Protein 1FDR (pdb70)

InterPro domains:
  IPR001433 Oxidoreductase FAD/NAD(P)-binding [PF00175] (111-222)
  IPR008333 Flavoprotein pyridine nucleotide cytochrome reductase-like, FAD-binding domain [PF00970] (18-90)
  IPR017927 FAD-binding domain, ferredoxin reductase-type [PS51384] (2-101)
  IPR017938 Riboflavin synthase-like beta-barrel [SSF63380] (3-100)
  IPR033892 Ferredoxin--NADP reductase, bacteria [cd06195] (8-247)
  IPR039261 Ferredoxin-NADP reductase (FNR), nucleotide-binding domain [G3DSA:3.40.50.80] (97-248)
  IPR039261 Ferredoxin-NADP reductase (FNR), nucleotide-binding domain [SSF52343] (102-248)
  IPR051930 Flavodoxin/Ferredoxin--NADP Reductase [PTHR47878] (1-248)

Radius of gyration: 17.62 Å; Cα contacts (8 Å, |Δi|>4): 542; chains: 1; bounding box: 50×34×40 Å

Nearest PDB structures (foldseek):
  1fdr-assembly1_A  TM=1.004E+00  e=1.353E-55  Escherichia coli
  2xnj-assembly1_A  TM=9.912E-01  e=5.251E-50  Escherichia coli
  2xnj-assembly2_B  TM=9.733E-01  e=6.848E-48  Escherichia coli
  3fpk-assembly1_B  TM=9.985E-01  e=8.060E-47  Salmonella enterica subsp. enterica serovar Typhimurium str. LT2
  8dos-assembly1_B  TM=9.990E-01  e=9.090E-47  Klebsiella pneumoniae

Structure (mmCIF, N/CA/C/O backbone):
data_1FDR
#
_entry.id   1FDR
#
_cell.length_a   124.130
_cell.length_b   51.100
_cell.length_c   40.670
_cell.angle_alpha   90.00
_cell.angle_beta   93.10
_cell.angle_gamma   90.00
#
_symmetry.space_group_name_H-M   'C 1 2 1'
#
loop_
_entity.id
_entity.type
_entity.pdbx_description
1 polymer 'FLAVODOXIN REDUCTASE'
2 non-polymer 'FLAVIN-ADENINE DINUCLEOTIDE'
3 water water
#
loop_
_atom_site.group_PDB
_atom_site.id
_atom_site.type_symbol
_atom_site.label_atom_id
_atom_site.label_alt_id
_atom_site.label_comp_id
_atom_site.label_asym_id
_atom_site.label_entity_id
_atom_site.label_seq_id
_atom_site.pdbx_PDB_ins_code
_atom_site.Cartn_x
_atom_site.Cartn_y
_atom_site.Cartn_z
_atom_site.occupancy
_atom_site.B_iso_or_equiv
_atom_site.auth_seq_id
_atom_site.auth_comp_id
_atom_site.auth_asym_id
_atom_site.auth_atom_id
_atom_site.pdbx_PDB_model_num
ATOM 1 N N . ALA A 1 2 ? 23.346 23.421 47.646 1.00 47.17 2 ALA A N 1
ATOM 2 C CA . ALA A 1 2 ? 23.658 24.744 47.026 1.00 44.75 2 ALA A CA 1
ATOM 3 C C . ALA A 1 2 ? 22.493 25.662 47.274 1.00 42.38 2 ALA A C 1
ATOM 4 O O . ALA A 1 2 ? 21.344 25.260 47.120 1.00 43.43 2 ALA A O 1
ATOM 6 N N . ASP A 1 3 ? 22.772 26.865 47.733 1.00 39.31 3 ASP A N 1
ATOM 7 C CA . ASP A 1 3 ? 21.697 27.775 47.978 1.00 35.21 3 ASP A CA 1
ATOM 8 C C . ASP A 1 3 ? 21.793 28.794 46.871 1.00 32.18 3 ASP A C 1
ATOM 9 O O . ASP A 1 3 ? 22.890 29.228 46.495 1.00 28.76 3 ASP A O 1
ATOM 14 N N . TRP A 1 4 ? 20.644 29.016 46.249 1.00 25.47 4 TRP A N 1
ATOM 15 C CA . TRP A 1 4 ? 20.486 29.922 45.140 1.00 22.14 4 TRP A CA 1
ATOM 16 C C . TRP A 1 4 ? 20.079 31.281 45.625 1.00 21.52 4 TRP A C 1
ATOM 17 O O . TRP A 1 4 ? 19.359 31.407 46.621 1.00 23.67 4 TRP A O 1
ATOM 28 N N . VAL A 1 5 ? 20.616 32.297 44.977 1.00 18.38 5 VAL A N 1
ATOM 29 C CA . VAL A 1 5 ? 20.297 33.664 45.284 1.00 18.91 5 VAL A CA 1
ATOM 30 C C . VAL A 1 5 ? 19.827 34.318 43.994 1.00 18.54 5 VAL A C 1
ATOM 31 O O . VAL A 1 5 ? 20.086 33.824 42.891 1.00 19.82 5 VAL A O 1
ATOM 35 N N . THR A 1 6 ? 19.105 35.417 44.136 1.00 17.87 6 THR A N 1
ATOM 36 C CA . THR A 1 6 ? 18.567 36.102 42.995 1.00 18.16 6 THR A CA 1
ATOM 37 C C . THR A 1 6 ? 19.517 37.189 42.599 1.00 17.54 6 THR A C 1
ATOM 38 O O . THR A 1 6 ? 19.982 37.970 43.456 1.00 19.62 6 THR A O 1
ATOM 42 N N . GLY A 1 7 ? 19.879 37.164 41.317 1.00 17.05 7 GLY A N 1
ATOM 43 C CA . GLY A 1 7 ? 20.767 38.170 40.787 1.00 16.40 7 GLY A CA 1
ATOM 44 C C . GLY A 1 7 ? 20.061 39.001 39.759 1.00 14.10 7 GLY A C 1
ATOM 45 O O . GLY A 1 7 ? 19.009 38.596 39.240 1.00 16.37 7 GLY A O 1
ATOM 46 N N . LYS A 1 8 ? 20.595 40.189 39.519 1.00 12.98 8 LYS A N 1
ATOM 47 C CA . LYS A 1 8 ? 20.077 41.115 38.511 1.00 15.66 8 LYS A CA 1
ATOM 48 C C . LYS A 1 8 ? 21.179 41.335 37.484 1.00 16.39 8 LYS A C 1
ATOM 49 O O . LYS A 1 8 ? 22.315 41.682 37.850 1.00 15.95 8 LYS A O 1
ATOM 55 N N . VAL A 1 9 ? 20.846 41.178 36.214 1.00 13.77 9 VAL A N 1
ATOM 56 C CA . VAL A 1 9 ? 21.799 41.438 35.143 1.00 14.49 9 VAL A CA 1
ATOM 57 C C . VAL A 1 9 ? 21.930 42.967 35.041 1.00 15.83 9 VAL A C 1
ATOM 58 O O . VAL A 1 9 ? 20.948 43.691 34.846 1.00 15.31 9 VAL A O 1
ATOM 62 N N . THR A 1 10 ? 23.135 43.472 35.260 1.00 15.51 10 THR A N 1
ATOM 63 C CA . THR A 1 10 ? 23.356 44.891 35.205 1.00 14.92 10 THR A CA 1
ATOM 64 C C . THR A 1 10 ? 23.840 45.264 33.838 1.00 14.27 10 THR A C 1
ATOM 65 O O . THR A 1 10 ? 23.699 46.417 33.462 1.00 17.17 10 THR A O 1
ATOM 69 N N . LYS A 1 11 ? 24.465 44.339 33.110 1.00 13.63 11 LYS A N 1
ATOM 70 C CA . LYS A 1 11 ? 24.982 44.694 31.786 1.00 15.10 11 LYS A CA 1
ATOM 71 C C . LYS A 1 11 ? 25.103 43.513 30.889 1.00 13.36 11 LYS A C 1
ATOM 72 O O . LYS A 1 11 ? 25.346 42.397 31.334 1.00 13.25 11 LYS A O 1
ATOM 78 N N . VAL A 1 12 ? 24.827 43.747 29.618 1.00 13.64 12 VAL A N 1
ATOM 79 C CA . VAL A 1 12 ? 24.967 42.704 28.600 1.00 16.54 12 VAL A CA 1
ATOM 80 C C . VAL A 1 12 ? 25.915 43.231 27.501 1.00 17.72 12 VAL A C 1
ATOM 81 O O . VAL A 1 12 ? 25.745 44.338 26.960 1.00 17.80 12 VAL A O 1
ATOM 85 N N . GLN A 1 13 ? 26.969 42.463 27.273 1.00 16.54 13 GLN A N 1
ATOM 86 C CA . GLN A 1 13 ? 27.979 42.781 26.279 1.00 17.74 13 GLN A CA 1
ATOM 87 C C . GLN A 1 13 ? 27.821 41.764 25.180 1.00 15.00 13 GLN A C 1
ATOM 88 O O . GLN A 1 13 ? 28.054 40.596 25.396 1.00 15.03 13 GLN A O 1
ATOM 94 N N . ASN A 1 14 ? 27.285 42.186 24.043 1.00 14.46 14 ASN A N 1
ATOM 95 C CA . ASN A 1 14 ? 27.118 41.270 22.919 1.00 15.72 14 ASN A CA 1
ATOM 96 C C . ASN A 1 14 ? 28.337 41.471 22.029 1.00 16.32 14 ASN A C 1
ATOM 97 O O . ASN A 1 14 ? 28.410 42.442 21.276 1.00 18.78 14 ASN A O 1
ATOM 102 N N . TRP A 1 15 ? 29.309 40.577 22.139 1.00 16.67 15 TRP A N 1
ATOM 103 C CA . TRP A 1 15 ? 30.561 40.685 21.368 1.00 14.24 15 TRP A CA 1
ATOM 104 C C . TRP A 1 15 ? 30.355 40.379 19.895 1.00 15.35 15 TRP A C 1
ATOM 105 O O . TRP A 1 15 ? 30.907 41.044 19.029 1.00 16.52 15 TRP A O 1
ATOM 116 N N . THR A 1 16 ? 29.607 39.319 19.643 1.00 13.81 16 THR A N 1
ATOM 117 C CA . THR A 1 16 ? 29.242 38.881 18.308 1.00 16.47 16 THR A CA 1
ATOM 118 C C . THR A 1 16 ? 27.763 38.417 18.425 1.00 17.32 16 THR A C 1
ATOM 119 O O . THR A 1 16 ? 27.134 38.508 19.488 1.00 16.74 16 THR A O 1
ATOM 123 N N . ASP A 1 17 ? 27.239 37.853 17.358 1.00 19.23 17 ASP A N 1
ATOM 124 C CA . ASP A 1 17 ? 25.888 37.348 17.406 1.00 22.02 17 ASP A CA 1
ATOM 125 C C . ASP A 1 17 ? 25.819 36.191 18.384 1.00 22.38 17 ASP A C 1
ATOM 126 O O . ASP A 1 17 ? 24.748 35.893 18.911 1.00 24.84 17 ASP A O 1
ATOM 131 N N . ALA A 1 18 ? 26.931 35.500 18.609 1.00 17.85 18 ALA A N 1
ATOM 132 C CA . ALA A 1 18 ? 26.870 34.356 19.501 1.00 15.96 18 ALA A CA 1
ATOM 133 C C . ALA A 1 18 ? 27.576 34.517 20.846 1.00 14.69 18 ALA A C 1
ATOM 134 O O . ALA A 1 18 ? 27.308 33.763 21.779 1.00 14.89 18 ALA A O 1
ATOM 136 N N . LEU A 1 19 ? 28.481 35.476 20.940 1.00 12.69 19 LEU A N 1
ATOM 137 C CA . LEU A 1 19 ? 29.250 35.627 22.158 1.00 12.34 19 LEU A CA 1
ATOM 138 C C . LEU A 1 19 ? 28.743 36.817 22.880 1.00 9.84 19 LEU A C 1
ATOM 139 O O . LEU A 1 19 ? 28.522 37.862 22.285 1.00 11.34 19 LEU A O 1
ATOM 144 N N . PHE A 1 20 ? 28.599 36.671 24.190 1.00 9.61 20 PHE A N 1
ATOM 145 C CA . PHE A 1 20 ? 28.128 37.774 25.004 1.00 9.20 20 PHE A CA 1
ATOM 146 C C . PHE A 1 20 ? 28.641 37.586 26.408 1.00 7.72 20 PHE A C 1
ATOM 147 O O . PHE A 1 20 ? 28.953 36.477 26.819 1.00 9.28 20 PHE A O 1
ATOM 155 N N . SER A 1 21 ? 28.798 38.685 27.113 1.00 9.00 21 SER A N 1
ATOM 156 C CA . SER A 1 21 ? 29.182 38.620 28.509 1.00 10.91 21 SER A CA 1
ATOM 157 C C . SER A 1 21 ? 28.071 39.263 29.346 1.00 11.55 21 SER A C 1
ATOM 158 O O . SER A 1 21 ? 27.519 40.286 28.970 1.00 11.98 21 SER A O 1
ATOM 161 N N . LEU A 1 22 ? 27.760 38.664 30.483 1.00 12.01 22 LEU A N 1
ATOM 162 C CA . LEU A 1 22 ? 26.786 39.246 31.413 1.00 13.18 22 LEU A CA 1
ATOM 163 C C . LEU A 1 22 ? 27.542 39.739 32.667 1.00 13.72 22 LEU A C 1
ATOM 164 O O . LEU A 1 22 ? 28.502 39.095 33.131 1.00 13.82 22 LEU A O 1
ATOM 169 N N . THR A 1 23 ? 27.131 40.896 33.173 1.00 13.00 23 THR A N 1
ATOM 170 C CA . THR A 1 23 ? 27.635 41.439 34.431 1.00 13.72 23 THR A CA 1
ATOM 171 C C . THR A 1 23 ? 26.380 41.379 35.296 1.00 13.17 23 THR A C 1
ATOM 172 O O . THR A 1 23 ? 25.333 41.895 34.897 1.00 14.58 23 THR A O 1
ATOM 176 N N . VAL A 1 24 ? 26.507 40.729 36.446 1.00 13.11 24 VAL A N 1
ATOM 177 C CA . VAL A 1 24 ? 25.423 40.459 37.406 1.00 12.26 24 VAL A CA 1
ATOM 178 C C . VAL A 1 24 ? 25.723 40.930 38.846 1.00 14.68 24 VAL A C 1
ATOM 179 O O . VAL A 1 24 ? 26.884 40.887 39.312 1.00 13.15 24 VAL A O 1
ATOM 183 N N . HIS A 1 25 ? 24.708 41.473 39.518 1.00 12.50 25 HIS A N 1
ATOM 184 C CA . HIS A 1 25 ? 24.866 41.801 40.933 1.00 13.07 25 HIS A CA 1
ATOM 185 C C . HIS A 1 25 ? 24.034 40.774 41.639 1.00 12.67 25 HIS A C 1
ATOM 186 O O . HIS A 1 25 ? 22.889 40.612 41.318 1.00 13.43 25 HIS A O 1
ATOM 193 N N . ALA A 1 26 ? 24.656 39.924 42.428 1.00 12.87 26 ALA A N 1
ATOM 194 C CA . ALA A 1 26 ? 23.938 38.906 43.160 1.00 12.80 26 ALA A CA 1
ATOM 195 C C . ALA A 1 26 ? 24.676 38.810 44.508 1.00 16.66 26 ALA A C 1
ATOM 196 O O . ALA A 1 26 ? 25.902 39.030 44.577 1.00 18.59 26 ALA A O 1
ATOM 198 N N . PRO A 1 27 ? 23.948 38.495 45.595 1.00 15.62 27 PRO A N 1
ATOM 199 C CA . PRO A 1 27 ? 24.592 38.399 46.909 1.00 17.12 27 PRO A CA 1
ATOM 200 C C . PRO A 1 27 ? 25.387 37.109 47.059 1.00 16.75 27 PRO A C 1
ATOM 201 O O . PRO A 1 27 ? 25.060 36.272 47.909 1.00 17.43 27 PRO A O 1
ATOM 205 N N . VAL A 1 28 ? 26.395 36.900 46.208 1.00 15.61 28 VAL A N 1
ATOM 206 C CA . VAL A 1 28 ? 27.157 35.656 46.325 1.00 13.73 28 VAL A CA 1
ATOM 207 C C . VAL A 1 28 ? 28.309 35.800 47.311 1.00 13.95 28 VAL A C 1
ATOM 208 O O . VAL A 1 28 ? 28.694 36.904 47.694 1.00 13.60 28 VAL A O 1
ATOM 212 N N . LEU A 1 29 ? 28.848 34.651 47.679 1.00 13.94 29 LEU A N 1
ATOM 213 C CA . LEU A 1 29 ? 29.971 34.566 48.584 1.00 16.12 29 LEU A CA 1
ATOM 214 C C . LEU A 1 29 ? 31.280 34.792 47.807 1.00 17.71 29 LEU A C 1
ATOM 215 O O . LEU A 1 29 ? 31.313 34.831 46.559 1.00 15.69 29 LEU A O 1
ATOM 220 N N . PRO A 1 30 ? 32.353 35.063 48.554 1.00 18.00 30 PRO A N 1
ATOM 221 C CA . PRO A 1 30 ? 33.645 35.279 47.926 1.00 16.28 30 PRO A CA 1
ATOM 222 C C . PRO A 1 30 ? 34.122 33.973 47.283 1.00 13.17 30 PRO A C 1
ATOM 223 O O . PRO A 1 30 ? 33.677 32.870 47.646 1.00 11.91 30 PRO A O 1
ATOM 227 N N . PHE A 1 31 ? 34.993 34.081 46.281 1.00 11.96 31 PHE A N 1
ATOM 228 C CA . PHE A 1 31 ? 35.503 32.847 45.649 1.00 10.60 31 PHE A CA 1
ATOM 229 C C . PHE A 1 31 ? 37.018 32.948 45.412 1.00 8.15 31 PHE A C 1
ATOM 230 O O . PHE A 1 31 ? 37.618 33.992 45.641 1.00 9.55 31 PHE A O 1
ATOM 238 N N . THR A 1 32 ? 37.615 31.845 45.015 1.00 9.81 32 THR A N 1
ATOM 239 C CA . THR A 1 32 ? 39.040 31.842 44.671 1.00 12.17 32 THR A CA 1
ATOM 240 C C . THR A 1 32 ? 39.102 31.985 43.139 1.00 9.71 32 THR A C 1
ATOM 241 O O . THR A 1 32 ? 38.383 31.283 42.450 1.00 10.07 32 THR A O 1
ATOM 245 N N . ALA A 1 33 ? 39.911 32.914 42.625 1.00 9.92 33 ALA A N 1
ATOM 246 C CA . ALA A 1 33 ? 40.072 33.108 41.169 1.00 9.73 33 ALA A CA 1
ATOM 247 C C . ALA A 1 33 ? 40.299 31.789 40.435 1.00 9.56 33 ALA A C 1
ATOM 248 O O . ALA A 1 33 ? 41.096 30.940 40.862 1.00 8.10 33 ALA A O 1
ATOM 250 N N . GLY A 1 34 ? 39.509 31.572 39.380 1.00 8.24 34 GLY A N 1
ATOM 251 C CA . GLY A 1 34 ? 39.596 30.336 38.633 1.00 9.57 34 GLY A CA 1
ATOM 252 C C . GLY A 1 34 ? 38.363 29.480 38.899 1.00 9.07 34 GLY A C 1
ATOM 253 O O . GLY A 1 34 ? 38.084 28.521 38.159 1.00 9.59 34 GLY A O 1
ATOM 254 N N . GLN A 1 35 ? 37.634 29.806 39.975 1.00 9.28 35 GLN A N 1
ATOM 255 C CA . GLN A 1 35 ? 36.448 29.024 40.340 1.00 7.78 35 GLN A CA 1
ATOM 256 C C . GLN A 1 35 ? 35.198 29.337 39.495 1.00 8.81 35 GLN A C 1
ATOM 257 O O . GLN A 1 35 ? 35.169 30.307 38.709 1.00 6.73 35 GLN A O 1
ATOM 263 N N . PHE A 1 36 ? 34.162 28.519 39.683 1.00 10.56 36 PHE A N 1
ATOM 264 C CA . PHE A 1 36 ? 32.926 28.747 38.947 1.00 12.36 36 PHE A CA 1
ATOM 265 C C . PHE A 1 36 ? 31.673 28.673 39.848 1.00 13.35 36 PHE A C 1
ATOM 266 O O . PHE A 1 36 ? 31.739 28.269 41.016 1.00 13.90 36 PHE A O 1
ATOM 274 N N . THR A 1 37 ? 30.563 29.191 39.332 1.00 13.44 37 THR A N 1
ATOM 275 C CA . THR A 1 37 ? 29.317 29.081 40.044 1.00 12.62 37 THR A CA 1
ATOM 276 C C . THR A 1 37 ? 28.318 28.538 39.006 1.00 14.23 37 THR A C 1
ATOM 277 O O . THR A 1 37 ? 28.730 28.085 37.928 1.00 12.36 37 THR A O 1
ATOM 281 N N . LYS A 1 38 ? 27.041 28.455 39.373 1.00 13.41 38 LYS A N 1
ATOM 282 C CA . LYS A 1 38 ? 26.019 27.981 38.443 1.00 13.24 38 LYS A CA 1
ATOM 283 C C . LYS A 1 38 ? 25.019 29.083 38.252 1.00 12.82 38 LYS A C 1
ATOM 284 O O . LYS A 1 38 ? 24.762 29.876 39.153 1.00 13.40 38 LYS A O 1
ATOM 290 N N . LEU A 1 39 ? 24.525 29.197 37.035 1.00 13.66 39 LEU A N 1
ATOM 291 C CA . LEU A 1 39 ? 23.520 30.200 36.733 1.00 13.66 39 LEU A CA 1
ATOM 292 C C . LEU A 1 39 ? 22.300 29.354 36.364 1.00 14.77 39 LEU A C 1
ATOM 293 O O . LEU A 1 39 ? 22.432 28.205 35.903 1.00 12.37 39 LEU A O 1
ATOM 298 N N . GLY A 1 40 ? 21.113 29.897 36.615 1.00 15.67 40 GLY A N 1
ATOM 299 C CA . GLY A 1 40 ? 19.924 29.128 36.315 1.00 17.72 40 GLY A CA 1
ATOM 300 C C . GLY A 1 40 ? 18.728 30.012 36.067 1.00 17.86 40 GLY A C 1
ATOM 301 O O . GLY A 1 40 ? 18.695 31.194 36.469 1.00 16.28 40 GLY A O 1
ATOM 302 N N . LEU A 1 41 ? 17.793 29.456 35.304 1.00 19.52 41 LEU A N 1
ATOM 303 C CA . LEU A 1 41 ? 16.546 30.127 34.973 1.00 19.58 41 LEU A CA 1
ATOM 304 C C . LEU A 1 41 ? 15.479 29.036 35.009 1.00 22.84 41 LEU A C 1
ATOM 305 O O . LEU A 1 41 ? 15.750 27.862 34.715 1.00 20.40 41 LEU A O 1
ATOM 310 N N . GLU A 1 42 ? 14.288 29.434 35.448 1.00 28.34 42 GLU A N 1
ATOM 311 C CA . GLU A 1 42 ? 13.126 28.566 35.526 1.00 32.81 42 GLU A CA 1
ATOM 312 C C . GLU A 1 42 ? 12.591 28.472 34.095 1.00 35.13 42 GLU A C 1
ATOM 313 O O . GLU A 1 42 ? 12.268 29.480 33.474 1.00 35.53 42 GLU A O 1
ATOM 319 N N . ILE A 1 43 ? 12.605 27.268 33.546 1.00 37.00 43 ILE A N 1
ATOM 320 C CA . ILE A 1 43 ? 12.159 27.037 32.180 1.00 39.39 43 ILE A CA 1
ATOM 321 C C . ILE A 1 43 ? 11.264 25.798 32.135 1.00 40.59 43 ILE A C 1
ATOM 322 O O . ILE A 1 43 ? 10.059 25.894 31.861 1.00 44.25 43 ILE A O 1
ATOM 327 N N . ARG A 1 47 ? 13.646 24.949 36.843 1.00 27.40 47 ARG A N 1
ATOM 328 C CA . ARG A 1 47 ? 14.992 25.527 36.977 1.00 28.19 47 ARG A CA 1
ATOM 329 C C . ARG A 1 47 ? 16.067 24.718 36.272 1.00 24.35 47 ARG A C 1
ATOM 330 O O . ARG A 1 47 ? 16.309 23.557 36.606 1.00 24.37 47 ARG A O 1
ATOM 338 N N . VAL A 1 48 ? 16.651 25.329 35.248 1.00 23.12 48 VAL A N 1
ATOM 339 C CA . VAL A 1 48 ? 17.706 24.708 34.466 1.00 20.27 48 VAL A CA 1
ATOM 340 C C . VAL A 1 48 ? 18.955 25.445 34.910 1.00 19.11 48 VAL A C 1
ATOM 341 O O . VAL A 1 48 ? 18.969 26.678 34.961 1.00 16.79 48 VAL A O 1
ATOM 345 N N . GLN A 1 49 ? 19.979 24.688 35.259 1.00 17.31 49 GLN A N 1
ATOM 346 C CA . GLN A 1 49 ? 21.218 25.276 35.750 1.00 19.11 49 GLN A CA 1
ATOM 347 C C . GLN A 1 49 ? 22.439 24.736 34.986 1.00 15.66 49 GLN A C 1
ATOM 348 O O . GLN A 1 49 ? 22.458 23.569 34.563 1.00 13.30 49 GLN A O 1
ATOM 354 N N . ARG A 1 50 ? 23.428 25.610 34.802 1.00 14.30 50 ARG A N 1
ATOM 355 C CA . ARG A 1 50 ? 24.709 25.274 34.152 1.00 13.75 50 ARG A CA 1
ATOM 356 C C . ARG A 1 50 ? 25.849 26.008 34.906 1.00 12.79 50 ARG A C 1
ATOM 357 O O . ARG A 1 50 ? 25.623 27.069 35.531 1.00 10.77 50 ARG A O 1
ATOM 365 N N . ALA A 1 51 ? 27.065 25.480 34.770 1.00 11.68 51 ALA A N 1
ATOM 366 C CA . ALA A 1 51 ? 28.257 26.064 35.402 1.00 10.00 51 ALA A CA 1
ATOM 367 C C . ALA A 1 51 ? 28.891 27.134 34.529 1.00 9.19 51 ALA A C 1
ATOM 368 O O . ALA A 1 51 ? 28.959 27.030 33.295 1.00 8.30 51 ALA A O 1
ATOM 370 N N . TYR A 1 52 ? 29.288 28.211 35.151 1.00 7.40 52 TYR A N 1
ATOM 371 C CA . TYR A 1 52 ? 29.931 29.274 34.429 1.00 8.41 52 TYR A CA 1
ATOM 372 C C . TYR A 1 52 ? 31.074 29.823 35.298 1.00 9.33 52 TYR A C 1
ATOM 373 O O . TYR A 1 52 ? 30.887 30.108 36.468 1.00 9.49 52 TYR A O 1
ATOM 382 N N . SER A 1 53 ? 32.257 29.946 34.711 1.00 9.72 53 SER A N 1
ATOM 383 C CA . SER A 1 53 ? 33.426 30.494 35.410 1.00 8.08 53 SER A CA 1
ATOM 384 C C . SER A 1 53 ? 33.308 31.977 35.666 1.00 7.50 53 SER A C 1
ATOM 385 O O . SER A 1 53 ? 32.785 32.731 34.838 1.00 9.56 53 SER A O 1
ATOM 388 N N . TYR A 1 54 ? 33.763 32.418 36.823 1.00 6.65 54 TYR A N 1
ATOM 389 C CA . TYR A 1 54 ? 33.773 33.839 37.064 1.00 6.75 54 TYR A CA 1
ATOM 390 C C . TYR A 1 54 ? 34.899 34.412 36.194 1.00 6.83 54 TYR A C 1
ATOM 391 O O . TYR A 1 54 ? 35.956 33.804 36.100 1.00 7.86 54 TYR A O 1
ATOM 400 N N . VAL A 1 55 ? 34.672 35.569 35.600 1.00 7.30 55 VAL A N 1
ATOM 401 C CA . VAL A 1 55 ? 35.648 36.223 34.740 1.00 10.18 55 VAL A CA 1
ATOM 402 C C . VAL A 1 55 ? 36.193 37.398 35.495 1.00 9.48 55 VAL A C 1
ATOM 403 O O . VAL A 1 55 ? 37.253 37.917 35.185 1.00 9.79 55 VAL A O 1
ATOM 407 N N . ASN A 1 56 ? 35.421 37.860 36.464 1.00 8.92 56 ASN A N 1
ATOM 408 C CA . ASN A 1 56 ? 35.842 39.004 37.269 1.00 9.14 56 ASN A CA 1
ATOM 409 C C . ASN A 1 56 ? 36.830 38.561 38.377 1.00 7.58 56 ASN A C 1
ATOM 410 O O . ASN A 1 56 ? 36.937 37.393 38.732 1.00 9.64 56 ASN A O 1
ATOM 415 N N . SER A 1 57 ? 37.586 39.518 38.868 1.00 8.49 57 SER A N 1
ATOM 416 C CA . SER A 1 57 ? 38.476 39.308 39.985 1.00 8.83 57 SER A CA 1
ATOM 417 C C . SER A 1 57 ? 37.507 39.045 41.168 1.00 10.30 57 SER A C 1
ATOM 418 O O . SER A 1 57 ? 36.462 39.701 41.255 1.00 11.05 57 SER A O 1
ATOM 421 N N . PRO A 1 58 ? 37.849 38.139 42.109 1.00 12.73 58 PRO A N 1
ATOM 422 C CA . PRO A 1 58 ? 36.986 37.849 43.268 1.00 14.07 58 PRO A CA 1
ATOM 423 C C . PRO A 1 58 ? 36.729 39.096 44.121 1.00 15.21 58 PRO A C 1
ATOM 424 O O . PRO A 1 58 ? 35.766 39.158 44.864 1.00 19.33 58 PRO A O 1
ATOM 428 N N . ASP A 1 59 ? 37.588 40.094 44.014 1.00 15.95 59 ASP A N 1
ATOM 429 C CA . ASP A 1 59 ? 37.463 41.316 44.776 1.00 18.7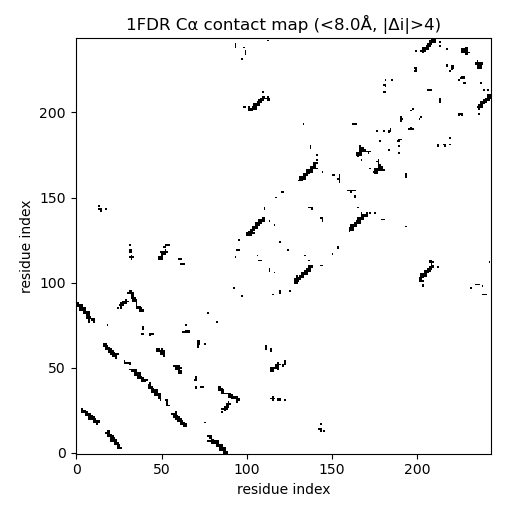2 59 ASP A CA 1
ATOM 430 C C . ASP A 1 59 ? 36.536 42.288 44.111 1.00 18.38 59 ASP A C 1
ATOM 431 O O . ASP A 1 59 ? 36.329 43.373 44.624 1.00 19.73 59 ASP A O 1
ATOM 436 N N . ASN A 1 60 ? 36.036 41.969 42.933 1.00 17.53 60 ASN A N 1
ATOM 437 C CA . ASN A 1 60 ? 35.138 42.912 42.293 1.00 16.92 60 ASN A CA 1
ATOM 438 C C . ASN A 1 60 ? 33.726 42.338 42.326 1.00 17.08 60 ASN A C 1
ATOM 439 O O . ASN A 1 60 ? 33.499 41.237 41.847 1.00 15.71 60 ASN A O 1
ATOM 444 N N . PRO A 1 61 ? 32.782 43.048 42.970 1.00 17.37 61 PRO A N 1
ATOM 445 C CA . PRO A 1 61 ? 31.370 42.651 43.089 1.00 18.04 61 PRO A CA 1
ATOM 446 C C . PRO A 1 61 ? 30.569 42.537 41.754 1.00 17.20 61 PRO A C 1
ATOM 447 O O . PRO A 1 61 ? 29.535 41.883 41.706 1.00 19.14 61 PRO A O 1
ATOM 451 N N . ASP A 1 62 ? 30.999 43.185 40.678 1.00 16.51 62 ASP A N 1
ATOM 452 C CA . ASP A 1 62 ? 30.294 43.032 39.411 1.00 14.20 62 ASP A CA 1
ATOM 453 C C . ASP A 1 62 ? 30.687 41.676 38.842 1.00 14.53 62 ASP A C 1
ATOM 454 O O . ASP A 1 62 ? 31.764 41.553 38.204 1.00 16.68 62 ASP A O 1
ATOM 459 N N . LEU A 1 63 ? 29.862 40.669 39.081 1.00 10.22 63 LEU A N 1
ATOM 460 C CA . LEU A 1 63 ? 30.134 39.335 38.599 1.00 9.73 63 LEU A CA 1
ATOM 461 C C . LEU A 1 63 ? 30.073 39.358 37.084 1.00 14.02 63 LEU A C 1
ATOM 462 O O . LEU A 1 63 ? 29.167 39.972 36.493 1.00 12.12 63 LEU A O 1
ATOM 467 N N . GLU A 1 64 ? 31.068 38.731 36.450 1.00 12.07 64 GLU A N 1
ATOM 468 C CA . GLU A 1 64 ? 31.125 38.719 34.999 1.00 10.33 64 GLU A CA 1
ATOM 469 C C . GLU A 1 64 ? 31.228 37.309 34.452 1.00 10.10 64 GLU A C 1
ATOM 470 O O . GLU A 1 64 ? 31.974 36.460 34.972 1.00 8.44 64 GLU A O 1
ATOM 476 N N . PHE A 1 65 ? 30.407 37.037 33.442 1.00 9.29 65 PHE A N 1
ATOM 477 C CA . PHE A 1 65 ? 30.370 35.729 32.821 1.00 8.89 65 PHE A CA 1
ATOM 478 C C . PHE A 1 65 ? 30.473 35.877 31.299 1.00 10.70 65 PHE A C 1
ATOM 479 O O . PHE A 1 65 ? 29.831 36.729 30.697 1.00 11.47 65 PHE A O 1
ATOM 487 N N . TYR A 1 66 ? 31.287 35.035 30.696 1.00 10.39 66 TYR A N 1
ATOM 488 C CA . TYR A 1 66 ? 31.519 35.072 29.265 1.00 10.07 66 TYR A CA 1
ATOM 489 C C . TYR A 1 66 ? 30.897 33.801 28.690 1.00 9.19 66 TYR A C 1
ATOM 490 O O . TYR A 1 66 ? 31.231 32.685 29.089 1.00 9.50 66 TYR A O 1
ATOM 499 N N . LEU A 1 67 ? 29.956 33.974 27.767 1.00 9.57 67 LEU A N 1
ATOM 500 C CA . LEU A 1 67 ? 29.250 32.817 27.246 1.00 10.80 67 LEU A CA 1
ATOM 501 C C . LEU A 1 67 ? 29.102 32.856 25.769 1.00 9.83 67 LEU A C 1
ATOM 502 O O . LEU A 1 67 ? 29.237 33.899 25.129 1.00 10.79 67 LEU A O 1
ATOM 507 N N . VAL A 1 68 ? 28.727 31.702 25.259 1.00 10.61 68 VAL A N 1
ATOM 508 C CA . VAL A 1 68 ? 28.471 31.547 23.854 1.00 11.92 68 VAL A CA 1
ATOM 509 C C . VAL A 1 68 ? 27.103 30.848 23.776 1.00 11.31 68 VAL A C 1
ATOM 510 O O . VAL A 1 68 ? 26.796 29.930 24.551 1.00 12.94 68 VAL A O 1
ATOM 514 N N . THR A 1 69 ? 26.275 31.329 22.866 1.00 12.83 69 THR A N 1
ATOM 515 C CA . THR A 1 69 ? 24.974 30.731 22.642 1.00 14.24 69 THR A CA 1
ATOM 516 C C . THR A 1 69 ? 25.127 29.400 21.898 1.00 15.02 69 THR A C 1
ATOM 517 O O . THR A 1 69 ? 25.691 29.347 20.809 1.00 17.00 69 THR A O 1
ATOM 521 N N . VAL A 1 70 ? 24.737 28.316 22.552 1.00 16.33 70 VAL A N 1
ATOM 522 C CA . VAL A 1 70 ? 24.752 26.997 21.941 1.00 19.85 70 VAL A CA 1
ATOM 523 C C . VAL A 1 70 ? 23.282 26.907 21.398 1.00 23.01 70 VAL A C 1
ATOM 524 O O . VAL A 1 70 ? 22.350 26.673 22.134 1.00 22.58 70 VAL A O 1
ATOM 528 N N . PRO A 1 71 ? 23.087 27.132 20.097 1.00 26.86 71 PRO A N 1
ATOM 529 C CA . PRO A 1 71 ? 21.761 27.113 19.436 1.00 30.97 71 PRO A CA 1
ATOM 530 C C . PRO A 1 71 ? 20.732 26.037 19.876 1.00 33.19 71 PRO A C 1
ATOM 531 O O . PRO A 1 71 ? 19.565 26.355 20.198 1.00 33.90 71 PRO A O 1
ATOM 535 N N . ASP A 1 72 ? 21.183 24.787 19.943 1.00 32.67 72 ASP A N 1
ATOM 536 C CA . ASP A 1 72 ? 20.306 23.698 20.328 1.00 32.90 72 ASP A CA 1
ATOM 537 C C . ASP A 1 72 ? 20.354 23.416 21.832 1.00 31.24 72 ASP A C 1
ATOM 538 O O . ASP A 1 72 ? 19.757 22.445 22.303 1.00 32.07 72 ASP A O 1
ATOM 543 N N . GLY A 1 73 ? 21.033 24.276 22.592 1.00 28.35 73 GLY A N 1
ATOM 544 C CA . GLY A 1 73 ? 21.139 24.062 24.026 1.00 25.05 73 GLY A CA 1
ATOM 545 C C . GLY A 1 73 ? 19.959 24.636 24.789 1.00 24.23 73 GLY A C 1
ATOM 546 O O . GLY A 1 73 ? 19.333 25.593 24.327 1.00 24.04 73 GLY A O 1
ATOM 547 N N . LYS A 1 74 ? 19.683 24.119 25.982 1.00 24.23 74 LYS A N 1
ATOM 548 C CA . LYS A 1 74 ? 18.560 24.657 26.737 1.00 24.05 74 LYS A CA 1
ATOM 549 C C . LYS A 1 74 ? 18.698 25.946 27.506 1.00 21.96 74 LYS A C 1
ATOM 550 O O . LYS A 1 74 ? 17.774 26.763 27.491 1.00 22.61 74 LYS A O 1
ATOM 556 N N . LEU A 1 75 ? 19.801 26.135 28.233 1.00 18.01 75 LEU A N 1
ATOM 557 C CA . LEU A 1 75 ? 19.930 27.371 28.986 1.00 13.12 75 LEU A CA 1
ATOM 558 C C . LEU A 1 75 ? 20.616 28.530 28.286 1.00 12.27 75 LEU A C 1
ATOM 559 O O . LEU A 1 75 ? 20.150 29.664 28.390 1.00 10.42 75 LEU A O 1
ATOM 564 N N . SER A 1 76 ? 21.677 28.276 27.513 1.00 12.78 76 SER A N 1
ATOM 565 C CA . SER A 1 76 ? 22.393 29.388 26.887 1.00 13.09 76 SER A CA 1
ATOM 566 C C . SER A 1 76 ? 21.529 30.302 26.028 1.00 12.27 76 SER A C 1
ATOM 567 O O . SER A 1 76 ? 21.634 31.526 26.098 1.00 11.73 76 SER A O 1
ATOM 570 N N . PRO A 1 77 ? 20.665 29.728 25.203 1.00 13.35 77 PRO A N 1
ATOM 571 C CA . PRO A 1 77 ? 19.838 30.635 24.404 1.00 15.33 77 PRO A CA 1
ATOM 572 C C . PRO A 1 77 ? 18.928 31.527 25.312 1.00 14.30 77 PRO A C 1
ATOM 573 O O . PRO A 1 77 ? 18.611 32.662 24.971 1.00 16.77 77 PRO A O 1
ATOM 577 N N . ARG A 1 78 ? 18.532 31.018 26.476 1.00 14.72 78 ARG A N 1
ATOM 578 C CA . ARG A 1 78 ? 17.703 31.800 27.398 1.00 16.01 78 ARG A CA 1
ATOM 579 C C . ARG A 1 78 ? 18.503 32.901 28.074 1.00 13.47 78 ARG A C 1
ATOM 580 O O . ARG A 1 78 ? 18.012 33.997 28.287 1.00 11.26 78 ARG A O 1
ATOM 588 N N . LEU A 1 79 ? 19.742 32.595 28.460 1.00 14.45 79 LEU A N 1
ATOM 589 C CA . LEU A 1 79 ? 20.580 33.618 29.085 1.00 12.99 79 LEU A CA 1
ATOM 590 C C . LEU A 1 79 ? 20.890 34.686 28.049 1.00 11.17 79 LEU A C 1
ATOM 591 O O . LEU A 1 79 ? 20.970 35.868 28.366 1.00 11.31 79 LEU A O 1
ATOM 596 N N . ALA A 1 80 ? 20.945 34.282 26.782 1.00 11.90 80 ALA A N 1
ATOM 597 C CA . ALA A 1 80 ? 21.272 35.215 25.698 1.00 13.21 80 ALA A CA 1
ATOM 598 C C . ALA A 1 80 ? 20.151 36.216 25.500 1.00 16.40 80 ALA A C 1
ATOM 599 O O . ALA A 1 80 ? 20.346 37.309 24.931 1.00 15.37 80 ALA A O 1
ATOM 601 N N . ALA A 1 81 ? 18.982 35.849 26.035 1.00 17.16 81 ALA A N 1
ATOM 602 C CA . ALA A 1 81 ? 17.796 36.674 25.914 1.00 16.66 81 ALA A CA 1
ATOM 603 C C . ALA A 1 81 ? 17.633 37.674 27.032 1.00 17.45 81 ALA A C 1
ATOM 604 O O . ALA A 1 81 ? 16.806 38.581 26.943 1.00 17.74 81 ALA A O 1
ATOM 606 N N . LEU A 1 82 ? 18.427 37.530 28.077 1.00 15.30 82 LEU A N 1
ATOM 607 C CA . LEU A 1 82 ? 18.348 38.436 29.226 1.00 15.08 82 LEU A CA 1
ATOM 608 C C . LEU A 1 82 ? 18.755 39.847 28.867 1.00 14.39 82 LEU A C 1
ATOM 609 O O . LEU A 1 82 ? 19.695 40.059 28.109 1.00 15.10 82 LEU A O 1
ATOM 614 N N . LYS A 1 83 ? 18.052 40.809 29.441 1.00 14.12 83 LYS A N 1
ATOM 615 C CA . LYS A 1 83 ? 18.329 42.219 29.243 1.00 16.42 83 LYS A CA 1
ATOM 616 C C . LYS A 1 83 ? 18.684 42.827 30.619 1.00 14.96 83 LYS A C 1
ATOM 617 O O . LYS A 1 83 ? 18.400 42.231 31.673 1.00 16.81 83 LYS A O 1
ATOM 623 N N . PRO A 1 84 ? 19.347 43.986 30.634 1.00 14.31 84 PRO A N 1
ATOM 624 C CA . PRO A 1 84 ? 19.670 44.567 31.932 1.00 14.45 84 PRO A CA 1
ATOM 625 C C . PRO A 1 84 ? 18.388 44.740 32.785 1.00 14.98 84 PRO A C 1
ATOM 626 O O . PRO A 1 84 ? 17.347 45.197 32.273 1.00 15.09 84 PRO A O 1
ATOM 630 N N . GLY A 1 85 ? 18.471 44.361 34.061 1.00 13.75 85 GLY A N 1
ATOM 631 C CA . GLY A 1 85 ? 17.349 44.479 34.978 1.00 12.06 85 GLY A CA 1
ATOM 632 C C . GLY A 1 85 ? 16.658 43.148 35.163 1.00 15.40 85 GLY A C 1
ATOM 633 O O . GLY A 1 85 ? 15.935 42.967 36.148 1.00 14.50 85 GLY A O 1
ATOM 634 N N . ASP A 1 86 ? 16.874 42.219 34.223 1.00 13.36 86 ASP A N 1
ATOM 635 C CA . ASP A 1 86 ? 16.299 40.890 34.307 1.00 13.82 86 ASP A CA 1
ATOM 636 C C . ASP A 1 86 ? 16.943 40.099 35.439 1.00 15.72 86 ASP A C 1
ATOM 637 O O . ASP A 1 86 ? 18.068 40.410 35.865 1.00 15.63 86 ASP A O 1
ATOM 642 N N . GLU A 1 87 ? 16.228 39.099 35.955 1.00 14.30 87 GLU A N 1
ATOM 643 C CA . GLU A 1 87 ? 16.756 38.281 37.037 1.00 14.96 87 GLU A CA 1
ATOM 644 C C . GLU A 1 87 ? 17.320 36.991 36.519 1.00 14.14 87 GLU A C 1
ATOM 645 O O . GLU A 1 87 ? 16.869 36.446 35.495 1.00 12.00 87 GLU A O 1
ATOM 651 N N . VAL A 1 88 ? 18.296 36.471 37.260 1.00 13.10 88 VAL A N 1
ATOM 652 C CA . VAL A 1 88 ? 18.907 35.178 36.941 1.00 11.97 88 VAL A CA 1
ATOM 653 C C . VAL A 1 88 ? 19.279 34.634 38.315 1.00 11.03 88 VAL A C 1
ATOM 654 O O . VAL A 1 88 ? 19.575 35.398 39.226 1.00 13.94 88 VAL A O 1
ATOM 658 N N . GLN A 1 89 ? 19.136 33.340 38.489 1.00 11.81 89 GLN A N 1
ATOM 659 C CA . GLN A 1 89 ? 19.465 32.694 39.752 1.00 16.09 89 GLN A CA 1
ATOM 660 C C . GLN A 1 89 ? 20.965 32.328 39.713 1.00 14.72 89 GLN A C 1
ATOM 661 O O . GLN A 1 89 ? 21.474 31.885 38.673 1.00 13.70 89 GLN A O 1
ATOM 667 N N . VAL A 1 90 ? 21.637 32.468 40.850 1.00 13.96 90 VAL A N 1
ATOM 668 C CA . VAL A 1 90 ? 23.083 32.198 40.951 1.00 13.89 90 VAL A CA 1
ATOM 669 C C . VAL A 1 90 ? 23.356 31.446 42.248 1.00 12.95 90 VAL A C 1
ATOM 670 O O . VAL A 1 90 ? 22.806 31.822 43.306 1.00 14.27 90 VAL A O 1
ATOM 674 N N . VAL A 1 91 ? 24.142 30.372 42.180 1.00 12.14 91 VAL A N 1
ATOM 675 C CA . VAL A 1 91 ? 24.522 29.608 43.385 1.00 12.14 91 VAL A CA 1
ATOM 676 C C . VAL A 1 91 ? 25.533 30.493 44.187 1.00 13.46 91 VAL A C 1
ATOM 677 O O . VAL A 1 91 ? 26.518 31.004 43.638 1.00 11.13 91 VAL A O 1
ATOM 681 N N . SER A 1 92 ? 25.284 30.736 45.467 1.00 11.16 92 SER A N 1
ATOM 682 C CA . SER A 1 92 ? 26.170 31.640 46.200 1.00 13.39 92 SER A CA 1
ATOM 683 C C . SER A 1 92 ? 27.585 31.109 46.527 1.00 12.03 92 SER A C 1
ATOM 684 O O . SER A 1 92 ? 28.519 31.880 46.673 1.00 13.23 92 SER A O 1
ATOM 687 N N . GLU A 1 93 ? 27.729 29.804 46.624 1.00 11.77 93 GLU A N 1
ATOM 688 C CA . GLU A 1 93 ? 28.998 29.236 46.968 1.00 15.10 93 GLU A CA 1
ATOM 689 C C . GLU A 1 93 ? 29.710 28.722 45.723 1.00 15.14 93 GLU A C 1
ATOM 690 O O . GLU A 1 93 ? 29.230 27.775 45.089 1.00 13.56 93 GLU A O 1
ATOM 696 N N . ALA A 1 94 ? 30.915 29.250 45.464 1.00 14.94 94 ALA A N 1
ATOM 697 C CA . ALA A 1 94 ? 31.691 28.841 44.273 1.00 12.38 94 ALA A CA 1
ATOM 698 C C . ALA A 1 94 ? 32.303 27.462 44.453 1.00 11.51 94 ALA A C 1
ATOM 699 O O . ALA A 1 94 ? 32.318 26.913 45.576 1.00 11.64 94 ALA A O 1
ATOM 701 N N . ALA A 1 95 ? 32.734 26.860 43.349 1.00 10.33 95 ALA A N 1
ATOM 702 C CA . ALA A 1 95 ? 33.373 25.560 43.395 1.00 9.33 95 ALA A CA 1
ATOM 703 C C . ALA A 1 95 ? 34.490 25.501 42.344 1.00 9.38 95 ALA A C 1
ATOM 704 O O . ALA A 1 95 ? 34.565 26.357 41.487 1.00 10.11 95 ALA A O 1
ATOM 706 N N . GLY A 1 96 ? 35.273 24.434 42.353 1.00 9.55 96 GLY A N 1
ATOM 707 C CA . GLY A 1 96 ? 36.332 24.324 41.369 1.00 11.29 96 GLY A CA 1
ATOM 708 C C . GLY A 1 96 ? 37.749 24.381 41.940 1.00 11.05 96 GLY A C 1
ATOM 709 O O . GLY A 1 96 ? 38.021 25.041 42.932 1.00 9.06 96 GLY A O 1
ATOM 710 N N . PHE A 1 97 ? 38.657 23.677 41.290 1.00 12.52 97 PHE A N 1
ATOM 711 C CA . PHE A 1 97 ? 40.056 23.627 41.739 1.00 14.55 97 PHE A CA 1
ATOM 712 C C . PHE A 1 97 ? 41.020 24.055 40.647 1.00 13.46 97 PHE A C 1
ATOM 713 O O . PHE A 1 97 ? 42.190 23.748 40.721 1.00 15.61 97 PHE A O 1
ATOM 721 N N . PHE A 1 98 ? 40.523 24.746 39.631 1.00 12.52 98 PHE A N 1
ATOM 722 C CA . PHE A 1 98 ? 41.362 25.216 38.508 1.00 11.27 98 PHE A CA 1
ATOM 723 C C . PHE A 1 98 ? 41.884 26.558 39.020 1.00 9.57 98 PHE A C 1
ATOM 724 O O . PHE A 1 98 ? 41.528 27.631 38.521 1.00 10.74 98 PHE A O 1
ATOM 732 N N . VAL A 1 99 ? 42.672 26.486 40.085 1.00 9.64 99 VAL A N 1
ATOM 733 C CA . VAL A 1 99 ? 43.155 27.674 40.773 1.00 8.08 99 VAL A CA 1
ATOM 734 C C . VAL A 1 99 ? 44.689 27.594 41.015 1.00 8.57 99 VAL A C 1
ATOM 735 O O . VAL A 1 99 ? 45.231 26.500 41.045 1.00 8.59 99 VAL A O 1
ATOM 739 N N . LEU A 1 100 ? 45.328 28.738 41.267 1.00 10.08 100 LEU A N 1
ATOM 740 C CA . LEU A 1 100 ? 46.795 28.804 41.463 1.00 14.81 100 LEU A CA 1
ATOM 741 C C . LEU A 1 100 ? 47.331 27.873 42.556 1.00 16.44 100 LEU A C 1
ATOM 742 O O . LEU A 1 100 ? 48.336 27.181 42.388 1.00 16.17 100 LEU A O 1
ATOM 747 N N . ASP A 1 101 ? 46.609 27.817 43.661 1.00 17.70 101 ASP A N 1
ATOM 748 C CA . ASP A 1 101 ? 46.961 26.952 44.760 1.00 18.54 101 ASP A CA 1
ATOM 749 C C . ASP A 1 101 ? 47.197 25.536 44.328 1.00 16.22 101 ASP A C 1
ATOM 750 O O . ASP A 1 101 ? 47.968 24.831 44.928 1.00 16.78 101 ASP A O 1
ATOM 755 N N . GLU A 1 102 ? 46.502 25.074 43.308 1.00 14.50 102 GLU A N 1
ATOM 756 C CA . GLU A 1 102 ? 46.671 23.701 42.917 1.00 13.14 102 GLU A CA 1
ATOM 757 C C . GLU A 1 102 ? 47.751 23.528 41.868 1.00 14.25 102 GLU A C 1
ATOM 758 O O . GLU A 1 102 ? 47.978 22.423 41.398 1.00 14.38 102 GLU A O 1
ATOM 764 N N . VAL A 1 103 ? 48.409 24.624 41.519 1.00 14.24 103 VAL A N 1
ATOM 765 C CA . VAL A 1 103 ? 49.446 24.638 40.485 1.00 13.70 103 VAL A CA 1
ATOM 766 C C . VAL A 1 103 ? 50.827 24.505 41.130 1.00 14.45 103 VAL A C 1
ATOM 767 O O . VAL A 1 103 ? 51.137 25.302 42.003 1.00 11.36 103 VAL A O 1
ATOM 771 N N . PRO A 1 104 ? 51.661 23.521 40.698 1.00 15.61 104 PRO A N 1
ATOM 772 C CA . PRO A 1 104 ? 53.011 23.328 41.249 1.00 17.46 104 PRO A CA 1
ATOM 773 C C . PRO A 1 104 ? 53.928 24.505 40.913 1.00 18.06 104 PRO A C 1
ATOM 774 O O . PRO A 1 104 ? 53.605 25.376 40.101 1.00 18.87 104 PRO A O 1
ATOM 778 N N . HIS A 1 105 ? 55.071 24.568 41.577 1.00 20.37 105 HIS A N 1
ATOM 779 C CA . HIS A 1 105 ? 56.029 25.641 41.293 1.00 19.58 105 HIS A CA 1
ATOM 780 C C . HIS A 1 105 ? 56.632 25.344 39.889 1.00 13.55 105 HIS A C 1
ATOM 781 O O . HIS A 1 105 ? 56.813 24.191 39.499 1.00 12.98 105 HIS A O 1
ATOM 783 N N . CYS A 1 106 ? 56.851 26.381 39.112 1.00 14.07 106 CYS A N 1
ATOM 784 C CA . CYS A 1 106 ? 57.423 26.201 37.793 1.00 12.83 106 CYS A CA 1
ATOM 785 C C . CYS A 1 106 ? 57.929 27.561 37.372 1.00 12.47 106 CYS A C 1
ATOM 786 O O . CYS A 1 106 ? 57.510 28.594 37.899 1.00 14.02 106 CYS A O 1
ATOM 789 N N . GLU A 1 107 ? 58.865 27.589 36.435 1.00 13.15 107 GLU A N 1
ATOM 790 C CA . GLU A 1 107 ? 59.387 28.880 35.970 1.00 13.25 107 GLU A CA 1
ATOM 791 C C . GLU A 1 107 ? 58.396 29.607 35.030 1.00 10.10 107 GLU A C 1
ATOM 792 O O . GLU A 1 107 ? 58.279 30.835 35.035 1.00 10.04 107 GLU A O 1
ATOM 798 N N . THR A 1 108 ? 57.692 28.815 34.227 1.00 10.18 108 THR A N 1
ATOM 799 C CA . THR A 1 108 ? 56.738 29.351 33.267 1.00 11.66 108 THR A CA 1
ATOM 800 C C . THR A 1 108 ? 55.363 28.682 33.374 1.00 10.89 108 THR A C 1
ATOM 801 O O . THR A 1 108 ? 55.224 27.481 33.156 1.00 10.71 108 THR A O 1
ATOM 805 N N . LEU A 1 109 ? 54.352 29.479 33.696 1.00 12.50 109 LEU A N 1
ATOM 806 C CA . LEU A 1 109 ? 53.001 28.946 33.756 1.00 11.30 109 LEU A CA 1
ATOM 807 C C . LEU A 1 109 ? 52.325 29.288 32.394 1.00 7.69 109 LEU A C 1
ATOM 808 O O . LEU A 1 109 ? 52.182 30.451 32.035 1.00 8.99 109 LEU A O 1
ATOM 813 N N . TRP A 1 110 ? 51.923 28.260 31.671 1.00 8.76 110 TRP A N 1
ATOM 814 C CA . TRP A 1 110 ? 51.228 28.403 30.380 1.00 10.65 110 TRP A CA 1
ATOM 815 C C . TRP A 1 110 ? 49.724 28.255 30.599 1.00 9.01 110 TRP A C 1
ATOM 816 O O . TRP A 1 110 ? 49.283 27.205 31.062 1.00 10.42 110 TRP A O 1
ATOM 827 N N . MET A 1 111 ? 48.960 29.258 30.180 1.00 8.38 111 MET A N 1
ATOM 828 C CA . MET A 1 111 ? 47.481 29.266 30.329 1.00 10.09 111 MET A CA 1
ATOM 829 C C . MET A 1 111 ? 46.839 29.251 28.929 1.00 7.93 111 MET A C 1
ATOM 830 O O . MET A 1 111 ? 46.776 30.279 28.268 1.00 8.88 111 MET A O 1
ATOM 835 N N . LEU A 1 112 ? 46.347 28.080 28.526 1.00 8.71 112 LEU A N 1
ATOM 836 C CA . LEU A 1 112 ? 45.763 27.882 27.180 1.00 9.92 112 LEU A CA 1
ATOM 837 C C . LEU A 1 112 ? 44.256 27.705 27.299 1.00 9.35 112 LEU A C 1
ATOM 838 O O . LEU A 1 112 ? 43.799 26.894 28.080 1.00 7.92 112 LEU A O 1
ATOM 843 N N . ALA A 1 113 ? 43.515 28.397 26.438 1.00 10.82 113 ALA A N 1
ATOM 844 C CA . ALA A 1 113 ? 42.068 28.323 26.449 1.00 11.92 113 ALA A CA 1
ATOM 845 C C . ALA A 1 113 ? 41.478 28.455 25.066 1.00 12.80 113 ALA A C 1
ATOM 846 O O . ALA A 1 113 ? 42.035 29.141 24.221 1.00 11.84 113 ALA A O 1
ATOM 848 N N . THR A 1 114 ? 40.376 27.756 24.823 1.00 11.50 114 THR A N 1
ATOM 849 C CA . THR A 1 114 ? 39.648 27.922 23.572 1.00 12.02 114 THR A CA 1
ATOM 850 C C . THR A 1 114 ? 38.325 28.687 23.893 1.00 12.36 114 THR A C 1
ATOM 851 O O . THR A 1 114 ? 37.789 28.596 25.006 1.00 11.39 114 THR A O 1
ATOM 855 N N . GLY A 1 115 ? 37.836 29.457 22.933 1.00 10.45 115 GLY A N 1
ATOM 856 C CA . GLY A 1 115 ? 36.571 30.155 23.078 1.00 11.71 115 GLY A CA 1
ATOM 857 C C . GLY A 1 115 ? 36.277 30.834 24.372 1.00 9.15 115 GLY A C 1
ATOM 858 O O . GLY A 1 115 ? 37.049 31.657 24.801 1.00 8.58 115 GLY A O 1
ATOM 859 N N . THR A 1 116 ? 35.195 30.448 25.032 1.00 10.57 116 THR A N 1
ATOM 860 C CA . THR A 1 116 ? 34.824 31.106 26.281 1.00 10.88 116 THR A CA 1
ATOM 861 C C . THR A 1 116 ? 35.624 30.684 27.519 1.00 11.56 116 THR A C 1
ATOM 862 O O . THR A 1 116 ? 35.479 31.280 28.591 1.00 13.98 116 THR A O 1
ATOM 866 N N . ALA A 1 117 ? 36.496 29.694 27.362 1.00 10.38 117 ALA A N 1
ATOM 867 C CA . ALA A 1 117 ? 37.273 29.183 28.464 1.00 7.90 117 ALA A CA 1
ATOM 868 C C . ALA A 1 117 ? 38.448 30.036 28.983 1.00 9.31 117 ALA A C 1
ATOM 869 O O . ALA A 1 117 ? 39.179 29.627 29.867 1.00 8.88 117 ALA A O 1
ATOM 871 N N . ILE A 1 118 ? 38.610 31.229 28.439 1.00 10.05 118 ILE A N 1
ATOM 872 C CA . ILE A 1 118 ? 39.633 32.140 28.885 1.00 12.25 118 ILE A CA 1
ATOM 873 C C . ILE A 1 118 ? 39.251 32.829 30.230 1.00 14.24 118 ILE A C 1
ATOM 874 O O . ILE A 1 118 ? 40.107 33.408 30.935 1.00 14.00 118 ILE A O 1
ATOM 879 N N . GLY A 1 119 ? 37.965 32.760 30.577 1.00 13.18 119 GLY A N 1
ATOM 880 C CA . GLY A 1 119 ? 37.456 33.392 31.789 1.00 9.99 119 GLY A CA 1
ATOM 881 C C . GLY A 1 119 ? 38.238 33.148 33.067 1.00 8.47 119 GLY A C 1
ATOM 882 O O . GLY A 1 119 ? 38.658 34.110 33.696 1.00 9.35 119 GLY A O 1
ATOM 883 N N . PRO A 1 120 ? 38.486 31.894 33.452 1.00 7.30 120 PRO A N 1
ATOM 884 C CA . PRO A 1 120 ? 39.241 31.667 34.690 1.00 8.56 120 PRO A CA 1
ATOM 885 C C . PRO A 1 120 ? 40.636 32.330 34.745 1.00 9.39 120 PRO A C 1
ATOM 886 O O . PRO A 1 120 ? 41.053 32.836 35.802 1.00 9.46 120 PRO A O 1
ATOM 890 N N . TYR A 1 121 ? 41.326 32.380 33.601 1.00 7.77 121 TYR A N 1
ATOM 891 C CA . TYR A 1 121 ? 42.643 32.980 33.533 1.00 8.39 121 TYR A CA 1
ATOM 892 C C . TYR A 1 121 ? 42.561 34.437 33.786 1.00 9.48 121 TYR A C 1
ATOM 893 O O . TYR A 1 121 ? 43.405 34.994 34.499 1.00 8.81 121 TYR A O 1
ATOM 902 N N . LEU A 1 122 ? 41.553 35.073 33.199 1.00 7.46 122 LEU A N 1
ATOM 903 C CA . LEU A 1 122 ? 41.340 36.501 33.366 1.00 9.02 122 LEU A CA 1
ATOM 904 C C . LEU A 1 122 ? 41.034 36.841 34.831 1.00 7.94 122 LEU A C 1
ATOM 905 O O . LEU A 1 122 ? 41.405 37.902 35.302 1.00 9.29 122 LEU A O 1
ATOM 910 N N . SER A 1 123 ? 40.290 35.985 35.516 1.00 6.58 123 SER A N 1
ATOM 911 C CA . SER A 1 123 ? 39.987 36.235 36.928 1.00 8.19 123 SER A CA 1
ATOM 912 C C . SER A 1 123 ? 41.334 36.237 37.699 1.00 7.63 123 SER A C 1
ATOM 913 O O . SER A 1 123 ? 41.658 37.181 38.431 1.00 8.82 123 SER A O 1
ATOM 916 N N . ILE A 1 124 ? 42.111 35.185 37.498 1.00 6.52 124 ILE A N 1
ATOM 917 C CA . ILE A 1 124 ? 43.423 35.060 38.113 1.00 7.44 124 ILE A CA 1
ATOM 918 C C . ILE A 1 124 ? 44.386 36.239 37.849 1.00 8.30 124 ILE A C 1
ATOM 919 O O . ILE A 1 124 ? 44.934 36.829 38.776 1.00 9.34 124 ILE A O 1
ATOM 924 N N . LEU A 1 125 ? 44.507 36.665 36.597 1.00 8.78 125 LEU A N 1
ATOM 925 C CA . LEU A 1 125 ? 45.419 37.736 36.263 1.00 8.90 125 LEU A CA 1
ATOM 926 C C . LEU A 1 125 ? 44.902 39.077 36.673 1.00 9.80 125 LEU A C 1
ATOM 927 O O . LEU A 1 125 ? 45.672 40.030 36.869 1.00 8.78 125 LEU A O 1
ATOM 932 N N . ARG A 1 126 ? 43.580 39.189 36.807 1.00 12.86 126 ARG A N 1
ATOM 933 C CA . ARG A 1 126 ? 42.991 40.473 37.235 1.00 13.75 126 ARG A CA 1
ATOM 934 C C . ARG A 1 126 ? 43.238 40.696 38.722 1.00 11.33 126 ARG A C 1
ATOM 935 O O . ARG A 1 126 ? 43.614 41.796 39.144 1.00 13.00 126 ARG A O 1
ATOM 943 N N . LEU A 1 127 ? 43.094 39.625 39.491 1.00 10.59 127 LEU A N 1
ATOM 944 C CA . LEU A 1 127 ? 43.308 39.671 40.940 1.00 10.77 127 LEU A CA 1
ATOM 945 C C . LEU A 1 127 ? 44.802 39.941 41.144 1.00 14.37 127 LEU A C 1
ATOM 946 O O . LEU A 1 127 ? 45.180 40.802 41.931 1.00 13.75 127 LEU A O 1
ATOM 951 N N . GLY A 1 128 ? 45.617 39.156 40.428 1.00 16.44 128 GLY A N 1
ATOM 952 C CA . GLY A 1 128 ? 47.056 39.319 40.437 1.00 17.77 128 GLY A CA 1
ATOM 953 C C . GLY A 1 128 ? 47.792 38.936 41.699 1.00 20.31 128 GLY A C 1
ATOM 954 O O . GLY A 1 128 ? 48.890 39.455 41.940 1.00 22.29 128 GLY A O 1
ATOM 955 N N . LYS A 1 129 ? 47.240 38.005 42.473 1.00 17.31 129 LYS A N 1
ATOM 956 C CA . LYS A 1 129 ? 47.882 37.571 43.687 1.00 15.72 129 LYS A CA 1
ATOM 957 C C . LYS A 1 129 ? 48.494 36.244 43.420 1.00 15.13 129 LYS A C 1
ATOM 958 O O . LYS A 1 129 ? 48.009 35.496 42.589 1.00 11.23 129 LYS A O 1
ATOM 964 N N . ASP A 1 130 ? 49.529 35.929 44.194 1.00 16.60 130 ASP A N 1
ATOM 965 C CA . ASP A 1 130 ? 50.222 34.654 44.141 1.00 19.08 130 ASP A CA 1
ATOM 966 C C . ASP A 1 130 ? 50.876 34.288 42.843 1.00 16.96 130 ASP A C 1
ATOM 967 O O . ASP A 1 130 ? 51.063 33.103 42.527 1.00 17.19 130 ASP A O 1
ATOM 972 N N . LEU A 1 131 ? 51.264 35.313 42.115 1.00 18.39 131 LEU A N 1
ATOM 973 C CA . LEU A 1 131 ? 51.896 35.095 40.835 1.00 19.95 131 LEU A CA 1
ATOM 974 C C . LEU A 1 131 ? 53.414 35.311 40.860 1.00 21.63 131 LEU A C 1
ATOM 975 O O . LEU A 1 131 ? 54.080 35.020 39.867 1.00 20.72 131 LEU A O 1
ATOM 980 N N . ASP A 1 132 ? 53.941 35.823 41.983 1.00 22.63 132 ASP A N 1
ATOM 981 C CA . ASP A 1 132 ? 55.381 36.098 42.163 1.00 23.50 132 ASP A CA 1
ATOM 982 C C . ASP A 1 132 ? 56.194 34.842 42.088 1.00 21.84 132 ASP A C 1
ATOM 983 O O . ASP A 1 132 ? 57.350 34.862 41.770 1.00 22.12 132 ASP A O 1
ATOM 988 N N . ARG A 1 133 ? 55.582 33.730 42.405 1.00 21.04 133 ARG A N 1
ATOM 989 C CA . ARG A 1 133 ? 56.318 32.518 42.372 1.00 20.63 133 ARG A CA 1
ATOM 990 C C . ARG A 1 133 ? 56.597 32.015 40.986 1.00 20.51 133 ARG A C 1
ATOM 991 O O . ARG A 1 133 ? 57.283 31.001 40.844 1.00 21.94 133 ARG A O 1
ATOM 999 N N . PHE A 1 134 ? 56.016 32.643 39.965 1.00 18.95 134 PHE A N 1
ATOM 1000 C CA . PHE A 1 134 ? 56.261 32.197 38.591 1.00 14.55 134 PHE A CA 1
ATOM 1001 C C . PHE A 1 134 ? 57.132 33.250 37.944 1.00 11.86 134 PHE A C 1
ATOM 1002 O O . PHE A 1 134 ? 56.891 34.416 38.122 1.00 12.20 134 PHE A O 1
ATOM 1010 N N . LYS A 1 135 ? 58.160 32.851 37.199 1.00 13.01 135 LYS A N 1
ATOM 1011 C CA . LYS A 1 135 ? 58.976 33.867 36.533 1.00 12.09 135 LYS A CA 1
ATOM 1012 C C . LYS A 1 135 ? 58.246 34.404 35.283 1.00 9.69 135 LYS A C 1
ATOM 1013 O O . LYS A 1 135 ? 58.241 35.605 35.008 1.00 10.87 135 LYS A O 1
ATOM 1019 N N . ASN A 1 136 ? 57.639 33.475 34.539 1.00 10.99 136 ASN A N 1
ATOM 1020 C CA . ASN A 1 136 ? 56.921 33.810 33.313 1.00 10.35 136 ASN A CA 1
ATOM 1021 C C . ASN A 1 136 ? 55.492 33.296 33.349 1.00 9.41 136 ASN A C 1
ATOM 1022 O O . ASN A 1 136 ? 55.234 32.170 33.786 1.00 8.28 136 ASN A O 1
ATOM 1027 N N . LEU A 1 137 ? 54.597 34.124 32.795 1.00 10.78 137 LEU A N 1
ATOM 1028 C CA . LEU A 1 137 ? 53.189 33.785 32.646 1.00 10.12 137 LEU A CA 1
ATOM 1029 C C . LEU A 1 137 ? 52.874 33.890 31.142 1.00 9.28 137 LEU A C 1
ATOM 1030 O O . LEU A 1 137 ? 53.247 34.866 30.492 1.00 8.61 137 LEU A O 1
ATOM 1035 N N . VAL A 1 138 ? 52.227 32.872 30.585 1.00 10.73 138 VAL A N 1
ATOM 1036 C CA . VAL A 1 138 ? 51.862 32.910 29.160 1.00 11.00 138 VAL A CA 1
ATOM 1037 C C . VAL A 1 138 ? 50.339 32.669 29.021 1.00 9.52 138 VAL A C 1
ATOM 1038 O O . VAL A 1 138 ? 49.818 31.633 29.435 1.00 9.32 138 VAL A O 1
ATOM 1042 N N . LEU A 1 139 ? 49.663 33.593 28.374 1.00 9.51 139 LEU A N 1
ATOM 1043 C CA . LEU A 1 139 ? 48.222 33.437 28.155 1.00 11.24 139 LEU A CA 1
ATOM 1044 C C . LEU A 1 139 ? 47.952 33.303 26.667 1.00 9.19 139 LEU A C 1
ATOM 1045 O O . LEU A 1 139 ? 48.244 34.214 25.898 1.00 8.98 139 LEU A O 1
ATOM 1050 N N . VAL A 1 140 ? 47.388 32.158 26.288 1.00 10.22 140 VAL A N 1
ATOM 1051 C CA . VAL A 1 140 ? 47.030 31.868 24.902 1.00 10.97 140 VAL A CA 1
ATOM 1052 C C . VAL A 1 140 ? 45.529 31.644 24.732 1.00 10.75 140 VAL A C 1
ATOM 1053 O O . VAL A 1 140 ? 44.935 30.721 25.297 1.00 9.70 140 VAL A O 1
ATOM 1057 N N . HIS A 1 141 ? 44.936 32.473 23.905 1.00 9.95 141 HIS A N 1
ATOM 1058 C CA . HIS A 1 141 ? 43.528 32.326 23.617 1.00 9.82 141 HIS A CA 1
ATOM 1059 C C . HIS A 1 141 ? 43.351 31.947 22.137 1.00 9.64 141 HIS A C 1
ATOM 1060 O O . HIS A 1 141 ? 43.743 32.717 21.243 1.00 9.01 141 HIS A O 1
ATOM 1067 N N . ALA A 1 142 ? 42.724 30.791 21.914 1.00 8.62 142 ALA A N 1
ATOM 1068 C CA . ALA A 1 142 ? 42.421 30.258 20.594 1.00 9.45 142 ALA A CA 1
ATOM 1069 C C . ALA A 1 142 ? 40.904 30.344 20.336 1.00 11.30 142 ALA A C 1
ATOM 1070 O O . ALA A 1 142 ? 40.087 30.016 21.230 1.00 10.48 142 ALA A O 1
ATOM 1072 N N . ALA A 1 143 ? 40.551 30.754 19.119 1.00 9.37 143 ALA A N 1
ATOM 1073 C CA . ALA A 1 143 ? 39.166 30.892 18.664 1.00 12.14 143 ALA A CA 1
ATOM 1074 C C . ALA A 1 143 ? 39.153 30.573 17.152 1.00 13.21 143 ALA A C 1
ATOM 1075 O O . ALA A 1 143 ? 40.188 30.321 16.536 1.00 11.56 143 ALA A O 1
ATOM 1077 N N . ARG A 1 144 ? 37.978 30.536 16.548 1.00 12.90 144 ARG A N 1
ATOM 1078 C CA . ARG A 1 144 ? 37.901 30.279 15.116 1.00 13.91 144 ARG A CA 1
ATOM 1079 C C . ARG A 1 144 ? 38.277 31.487 14.273 1.00 11.00 144 ARG A C 1
ATOM 1080 O O . ARG A 1 144 ? 38.985 31.366 13.281 1.00 10.89 144 ARG A O 1
ATOM 1088 N N . TYR A 1 145 ? 37.805 32.648 14.688 1.00 10.03 145 TYR A N 1
ATOM 1089 C CA . TYR A 1 145 ? 37.998 33.882 13.971 1.00 11.86 145 TYR A CA 1
ATOM 1090 C C . TYR A 1 145 ? 38.485 34.944 14.916 1.00 12.28 145 TYR A C 1
ATOM 1091 O O . TYR A 1 145 ? 38.191 34.912 16.106 1.00 11.41 145 TYR A O 1
ATOM 1100 N N . ALA A 1 146 ? 39.137 35.946 14.348 1.00 12.31 146 ALA A N 1
ATOM 1101 C CA . ALA A 1 146 ? 39.656 37.071 15.091 1.00 12.95 146 ALA A CA 1
ATOM 1102 C C . ALA A 1 146 ? 38.542 37.849 15.800 1.00 12.38 146 ALA A C 1
ATOM 1103 O O . ALA A 1 146 ? 38.751 38.505 16.817 1.00 10.89 146 ALA A O 1
ATOM 1105 N N . ALA A 1 147 ? 37.376 37.867 15.175 1.00 13.50 147 ALA A N 1
ATOM 1106 C CA . ALA A 1 147 ? 36.265 38.602 15.717 1.00 12.10 147 ALA A CA 1
ATOM 1107 C C . ALA A 1 147 ? 35.818 37.955 17.017 1.00 10.36 147 ALA A C 1
ATOM 1108 O O . ALA A 1 147 ? 35.175 38.608 17.818 1.00 13.67 147 ALA A O 1
ATOM 1110 N N . ASP A 1 148 ? 36.196 36.701 17.246 1.00 8.72 148 ASP A N 1
ATOM 1111 C CA . ASP A 1 148 ? 35.833 35.976 18.469 1.00 9.66 148 ASP A CA 1
ATOM 1112 C C . ASP A 1 148 ? 36.746 36.209 19.681 1.00 10.53 148 ASP A C 1
ATOM 1113 O O . ASP A 1 148 ? 36.457 35.693 20.761 1.00 12.15 148 ASP A O 1
ATOM 1118 N N . LEU A 1 149 ? 37.832 36.975 19.510 1.00 11.56 149 LEU A N 1
ATOM 1119 C CA . LEU A 1 149 ? 38.796 37.239 20.588 1.00 12.42 149 LEU A CA 1
ATOM 1120 C C . LEU A 1 149 ? 38.235 38.417 21.341 1.00 10.87 149 LEU A C 1
ATOM 1121 O O . LEU A 1 149 ? 38.804 39.518 21.302 1.00 9.68 149 LEU A O 1
ATOM 1126 N N . SER A 1 150 ? 37.154 38.177 22.095 1.00 10.93 150 SER A N 1
ATOM 1127 C CA . SER A 1 150 ? 36.410 39.251 22.806 1.00 7.62 150 SER A CA 1
ATOM 1128 C C . SER A 1 150 ? 37.199 40.022 23.823 1.00 7.96 150 SER A C 1
ATOM 1129 O O . SER A 1 150 ? 37.010 41.221 23.974 1.00 8.99 150 SER A O 1
ATOM 1132 N N . TYR A 1 151 ? 38.115 39.330 24.501 1.00 9.15 151 TYR A N 1
ATOM 1133 C CA . TYR A 1 151 ? 38.941 39.958 25.526 1.00 11.94 151 TYR A CA 1
ATOM 1134 C C . TYR A 1 151 ? 40.360 40.399 25.132 1.00 13.68 151 TYR A C 1
ATOM 1135 O O . TYR A 1 151 ? 41.174 40.741 25.988 1.00 14.63 151 TYR A O 1
ATOM 1144 N N . LEU A 1 152 ? 40.625 40.494 23.836 1.00 13.68 152 LEU A N 1
ATOM 1145 C CA . LEU A 1 152 ? 41.940 40.924 23.397 1.00 16.73 152 LEU A CA 1
ATOM 1146 C C . LEU A 1 152 ? 42.326 42.262 24.051 1.00 16.03 152 LEU A C 1
ATOM 1147 O O . LEU A 1 152 ? 43.440 42.408 24.549 1.00 16.25 152 LEU A O 1
ATOM 1152 N N . PRO A 1 153 ? 41.397 43.240 24.105 1.00 17.22 153 PRO A N 1
ATOM 1153 C CA . PRO A 1 153 ? 41.740 44.514 24.734 1.00 15.55 153 PRO A CA 1
ATOM 1154 C C . PRO A 1 153 ? 42.198 44.346 26.193 1.00 15.63 153 PRO A C 1
ATOM 1155 O O . PRO A 1 153 ? 43.187 44.944 26.623 1.00 15.77 153 PRO A O 1
ATOM 1159 N N . LEU A 1 154 ? 41.501 43.496 26.927 1.00 13.60 154 LEU A N 1
ATOM 1160 C CA . LEU A 1 154 ? 41.821 43.239 28.311 1.00 14.87 154 LEU A CA 1
ATOM 1161 C C . LEU A 1 154 ? 43.200 42.577 28.410 1.00 13.24 154 LEU A C 1
ATOM 1162 O O . LEU A 1 154 ? 44.005 42.947 29.235 1.00 12.43 154 LEU A O 1
ATOM 1167 N N . MET A 1 155 ? 43.431 41.570 27.588 1.00 13.16 155 MET A N 1
ATOM 1168 C CA . MET A 1 155 ? 44.692 40.860 27.568 1.00 13.57 155 MET A CA 1
ATOM 1169 C C . MET A 1 155 ? 45.828 41.854 27.329 1.00 15.44 155 MET A C 1
AT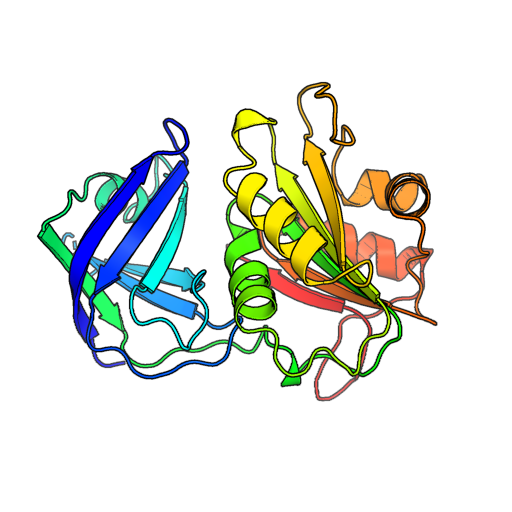OM 1170 O O . MET A 1 155 ? 46.871 41.778 27.970 1.00 14.07 155 MET A O 1
ATOM 1175 N N . GLN A 1 156 ? 45.592 42.827 26.460 1.00 15.88 156 GLN A N 1
ATOM 1176 C CA . GLN A 1 156 ? 46.583 43.846 26.189 1.00 17.25 156 GLN A CA 1
ATOM 1177 C C . GLN A 1 156 ? 46.858 44.727 27.401 1.00 17.42 156 GLN A C 1
ATOM 1178 O O . GLN A 1 156 ? 48.015 45.062 27.662 1.00 18.73 156 GLN A O 1
ATOM 1184 N N . GLU A 1 157 ? 45.825 45.124 28.140 1.00 18.59 157 GLU A N 1
ATOM 1185 C CA . GLU A 1 157 ? 46.050 45.948 29.329 1.00 17.85 157 GLU A CA 1
ATOM 1186 C C . GLU A 1 157 ? 46.801 45.148 30.364 1.00 15.45 157 GLU A C 1
ATOM 1187 O O . GLU A 1 157 ? 47.651 45.688 31.070 1.00 17.29 157 GLU A O 1
ATOM 1193 N N . LEU A 1 158 ? 46.487 43.858 30.457 1.00 12.33 158 LEU A N 1
ATOM 1194 C CA . LEU A 1 158 ? 47.121 42.972 31.428 1.00 13.59 158 LEU A CA 1
ATOM 1195 C C . LEU A 1 158 ? 48.611 42.828 31.114 1.00 15.82 158 LEU A C 1
ATOM 1196 O O . LEU A 1 158 ? 49.454 42.897 32.009 1.00 15.21 158 LEU A O 1
ATOM 1201 N N . GLU A 1 159 ? 48.918 42.661 29.832 1.00 16.72 159 GLU A N 1
ATOM 1202 C CA . GLU A 1 159 ? 50.285 42.533 29.395 1.00 19.76 159 GLU A CA 1
ATOM 1203 C C . GLU A 1 159 ? 51.087 43.773 29.832 1.00 19.90 159 GLU A C 1
ATOM 1204 O O . GLU A 1 159 ? 52.205 43.649 30.330 1.00 20.77 159 GLU A O 1
ATOM 1210 N N . LYS A 1 160 ? 50.520 44.957 29.644 1.00 21.56 160 LYS A N 1
ATOM 1211 C CA . LYS A 1 160 ? 51.168 46.198 30.072 1.00 25.33 160 LYS A CA 1
ATOM 1212 C C . LYS A 1 160 ? 51.366 46.208 31.596 1.00 25.15 160 LYS A C 1
ATOM 1213 O O . LYS A 1 160 ? 52.454 46.522 32.121 1.00 23.90 160 LYS A O 1
ATOM 1219 N N . ARG A 1 161 ? 50.299 45.833 32.298 1.00 24.25 161 ARG A N 1
ATOM 1220 C CA . ARG A 1 161 ? 50.283 45.806 33.750 1.00 23.98 161 ARG A CA 1
ATOM 1221 C C . ARG A 1 161 ? 51.388 44.896 34.309 1.00 22.11 161 ARG A C 1
ATOM 1222 O O . ARG A 1 161 ? 51.988 45.207 35.336 1.00 22.04 161 ARG A O 1
ATOM 1230 N N . TYR A 1 162 ? 51.684 43.804 33.615 1.00 19.25 162 TYR A N 1
ATOM 1231 C CA . TYR A 1 162 ? 52.668 42.851 34.096 1.00 18.97 162 TYR A CA 1
ATOM 1232 C C . TYR A 1 162 ? 54.101 43.132 33.710 1.00 18.10 162 TYR A C 1
ATOM 1233 O O . TYR A 1 162 ? 55.003 42.377 34.060 1.00 16.14 162 TYR A O 1
ATOM 1242 N N . GLU A 1 163 ? 54.290 44.203 32.959 1.00 19.48 163 GLU A N 1
ATOM 1243 C CA . GLU A 1 163 ? 55.615 44.663 32.544 1.00 23.52 163 GLU A CA 1
ATOM 1244 C C . GLU A 1 163 ? 56.549 43.601 32.004 1.00 22.30 163 GLU A C 1
ATOM 1245 O O . GLU A 1 163 ? 57.717 43.554 32.424 1.00 25.58 163 GLU A O 1
ATOM 1251 N N . GLY A 1 164 ? 56.057 42.746 31.105 1.00 19.49 164 GLY A N 1
ATOM 1252 C CA . GLY A 1 164 ? 56.901 41.730 30.504 1.00 15.78 164 GLY A CA 1
ATOM 1253 C C . GLY A 1 164 ? 56.835 40.367 31.118 1.00 15.02 164 GLY A C 1
ATOM 1254 O O . GLY A 1 164 ? 57.303 39.391 30.536 1.00 18.28 164 GLY A O 1
ATOM 1255 N N . LYS A 1 165 ? 56.293 40.254 32.319 1.00 12.54 165 LYS A N 1
ATOM 1256 C CA . LYS A 1 165 ? 56.217 38.928 32.927 1.00 12.45 165 LYS A CA 1
ATOM 1257 C C . LYS A 1 165 ? 55.197 38.089 32.150 1.00 11.03 165 LYS A C 1
ATOM 1258 O O . LYS A 1 165 ? 55.353 36.882 31.978 1.00 11.48 165 LYS A O 1
ATOM 1264 N N . LEU A 1 166 ? 54.112 38.740 31.766 1.00 11.07 166 LEU A N 1
ATOM 1265 C CA . LEU A 1 166 ? 53.043 38.071 31.007 1.00 10.20 166 LEU A CA 1
ATOM 1266 C C . LEU A 1 166 ? 53.209 38.248 29.479 1.00 8.15 166 LEU A C 1
ATOM 1267 O O . LEU A 1 166 ? 53.366 39.353 28.966 1.00 10.86 166 LEU A O 1
ATOM 1272 N N . ARG A 1 167 ? 53.153 37.148 28.769 1.00 8.91 167 ARG A N 1
ATOM 1273 C CA . ARG A 1 167 ? 53.208 37.186 27.325 1.00 11.62 167 ARG A CA 1
ATOM 1274 C C . ARG A 1 167 ? 51.835 36.643 26.865 1.00 12.67 167 ARG A C 1
ATOM 1275 O O . ARG A 1 167 ? 51.338 35.599 27.355 1.00 13.51 167 ARG A O 1
ATOM 1283 N N . ILE A 1 168 ? 51.233 37.359 25.928 1.00 12.24 168 ILE A N 1
ATOM 1284 C CA . ILE A 1 168 ? 49.954 36.976 25.421 1.00 13.02 168 ILE A CA 1
ATOM 1285 C C . ILE A 1 168 ? 50.046 36.618 23.953 1.00 12.69 168 ILE A C 1
ATOM 1286 O O . ILE A 1 168 ? 50.872 37.164 23.216 1.00 11.36 168 ILE A O 1
ATOM 1291 N N . GLN A 1 169 ? 49.227 35.674 23.533 1.00 10.68 169 GLN A N 1
ATOM 1292 C CA . GLN A 1 169 ? 49.200 35.267 22.132 1.00 12.22 169 GLN A CA 1
ATOM 1293 C C . GLN A 1 169 ? 47.767 34.800 21.781 1.00 13.10 169 GLN A C 1
ATOM 1294 O O . GLN A 1 169 ? 47.133 34.086 22.572 1.00 11.28 169 GLN A O 1
ATOM 1300 N N . THR A 1 170 ? 47.260 35.221 20.624 1.00 12.38 170 THR A N 1
ATOM 1301 C CA . THR A 1 170 ? 45.965 34.766 20.161 1.00 11.22 170 THR A CA 1
ATOM 1302 C C . THR A 1 170 ? 46.199 33.869 18.950 1.00 10.57 170 THR A C 1
ATOM 1303 O O . THR A 1 170 ? 47.161 34.074 18.181 1.00 9.69 170 THR A O 1
ATOM 1307 N N . VAL A 1 171 ? 45.362 32.845 18.821 1.00 8.51 171 VAL A N 1
ATOM 1308 C CA . VAL A 1 171 ? 45.437 31.887 17.755 1.00 10.60 171 VAL A CA 1
ATOM 1309 C C . VAL A 1 171 ? 44.023 31.820 17.119 1.00 12.74 171 VAL A C 1
ATOM 1310 O O . VAL A 1 171 ? 43.012 31.844 17.844 1.00 9.15 171 VAL A O 1
ATOM 1314 N N . VAL A 1 172 ? 43.959 31.831 15.792 1.00 11.94 172 VAL A N 1
ATOM 1315 C CA . VAL A 1 172 ? 42.678 31.738 15.066 1.00 12.59 172 VAL A CA 1
ATOM 1316 C C . VAL A 1 172 ? 42.837 30.615 14.075 1.00 14.56 172 VAL A C 1
ATOM 1317 O O . VAL A 1 172 ? 43.890 30.488 13.418 1.00 17.47 172 VAL A O 1
ATOM 1321 N N . SER A 1 173 ? 41.840 29.752 13.999 1.00 12.23 173 SER A N 1
ATOM 1322 C CA . SER A 1 173 ? 41.954 28.651 13.109 1.00 15.02 173 SER A CA 1
ATOM 1323 C C . SER A 1 173 ? 41.421 28.825 11.686 1.00 14.67 173 SER A C 1
ATOM 1324 O O . SER A 1 173 ? 41.882 28.136 10.827 1.00 15.16 173 SER A O 1
ATOM 1327 N N . ARG A 1 174 ? 40.554 29.789 11.406 1.00 14.08 174 ARG A N 1
ATOM 1328 C CA . ARG A 1 174 ? 39.932 29.860 10.068 1.00 16.71 174 ARG A CA 1
ATOM 1329 C C . ARG A 1 174 ? 40.293 31.003 9.152 1.00 16.61 174 ARG A C 1
ATOM 1330 O O . ARG A 1 174 ? 39.705 31.150 8.072 1.00 18.51 174 ARG A O 1
ATOM 1338 N N . GLU A 1 175 ? 41.188 31.861 9.586 1.00 13.36 175 GLU A N 1
ATOM 1339 C CA . GLU A 1 175 ? 41.564 32.962 8.756 1.00 13.38 175 GLU A CA 1
ATOM 1340 C C . GLU A 1 175 ? 42.941 33.375 9.167 1.00 14.80 175 GLU A C 1
ATOM 1341 O O . GLU A 1 175 ? 43.499 32.853 10.121 1.00 15.27 175 GLU A O 1
ATOM 1347 N N . THR A 1 176 ? 43.453 34.342 8.429 1.00 16.36 176 THR A N 1
ATOM 1348 C CA . THR A 1 176 ? 44.759 34.923 8.630 1.00 16.76 176 THR A CA 1
ATOM 1349 C C . THR A 1 176 ? 44.400 36.270 9.162 1.00 16.49 176 THR A C 1
ATOM 1350 O O . THR A 1 176 ? 43.661 36.999 8.541 1.00 18.81 176 THR A O 1
ATOM 1354 N N . ALA A 1 177 ? 44.844 36.562 10.374 1.00 17.43 177 ALA A N 1
ATOM 1355 C CA . ALA A 1 177 ? 44.545 37.819 11.017 1.00 17.62 177 ALA A CA 1
ATOM 1356 C C . ALA A 1 177 ? 45.856 38.340 11.624 1.00 17.74 177 ALA A C 1
ATOM 1357 O O . ALA A 1 177 ? 46.559 37.613 12.327 1.00 16.97 177 ALA A O 1
ATOM 1359 N N . ALA A 1 178 ? 46.220 39.564 11.266 1.00 19.67 178 ALA A N 1
A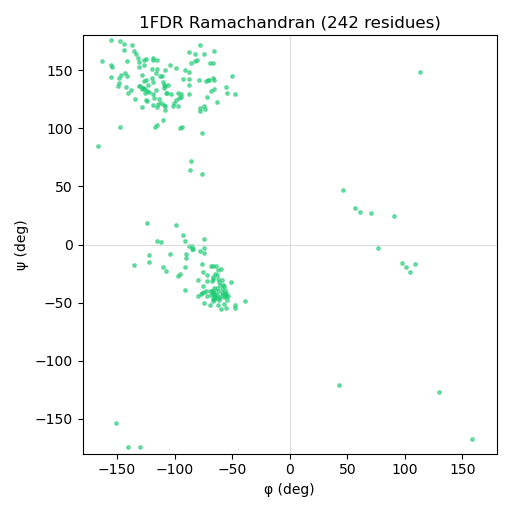TOM 1360 C CA . ALA A 1 178 ? 47.445 40.177 11.767 1.00 21.27 178 ALA A CA 1
ATOM 1361 C C . ALA A 1 178 ? 47.399 40.119 13.286 1.00 20.62 178 ALA A C 1
ATOM 1362 O O . ALA A 1 178 ? 46.404 40.460 13.898 1.00 22.01 178 ALA A O 1
ATOM 1364 N N . GLY A 1 179 ? 48.463 39.643 13.895 1.00 21.56 179 GLY A N 1
ATOM 1365 C CA . GLY A 1 179 ? 48.485 39.587 15.341 1.00 20.45 179 GLY A CA 1
ATOM 1366 C C . GLY A 1 179 ? 48.290 38.207 15.901 1.00 18.65 179 GLY A C 1
ATOM 1367 O O . GLY A 1 179 ? 48.771 37.939 16.995 1.00 21.32 179 GLY A O 1
ATOM 1368 N N . SER A 1 180 ? 47.672 37.306 15.145 1.00 15.72 180 SER A N 1
ATOM 1369 C CA . SER A 1 180 ? 47.447 35.980 15.660 1.00 13.59 180 SER A CA 1
ATOM 1370 C C . SER A 1 180 ? 48.147 34.978 14.800 1.00 14.92 180 SER A C 1
ATOM 1371 O O . SER A 1 180 ? 48.444 35.249 13.641 1.00 14.11 180 SER A O 1
ATOM 1374 N N . LEU A 1 181 ? 48.386 33.812 15.377 1.00 12.78 181 LEU A N 1
ATOM 1375 C CA . LEU A 1 181 ? 48.953 32.703 14.663 1.00 13.67 181 LEU A CA 1
ATOM 1376 C C . LEU A 1 181 ? 47.716 32.030 14.082 1.00 13.59 181 LEU A C 1
ATOM 1377 O O . LEU A 1 181 ? 46.665 32.002 14.714 1.00 14.70 181 LEU A O 1
ATOM 1382 N N . THR A 1 182 ? 47.851 31.417 12.926 1.00 13.62 182 THR A N 1
ATOM 1383 C CA . THR A 1 182 ? 46.731 30.716 12.330 1.00 12.51 182 THR A CA 1
ATOM 1384 C C . THR A 1 182 ? 46.932 29.266 12.603 1.00 14.65 182 THR A C 1
ATOM 1385 O O . THR A 1 182 ? 47.980 28.698 12.264 1.00 17.11 182 THR A O 1
ATOM 1389 N N . GLY A 1 183 ? 45.989 28.660 13.318 1.00 14.67 183 GLY A N 1
ATOM 1390 C CA . GLY A 1 183 ? 46.092 27.239 13.565 1.00 14.25 183 GLY A CA 1
ATOM 1391 C C . GLY A 1 183 ? 45.299 26.796 14.755 1.00 15.64 183 GLY A C 1
ATOM 1392 O O . GLY A 1 183 ? 44.444 27.527 15.223 1.00 18.46 183 GLY A O 1
ATOM 1393 N N . ARG A 1 184 ? 45.554 25.571 15.185 1.00 16.64 184 ARG A N 1
ATOM 1394 C CA . ARG A 1 184 ? 44.940 24.981 16.359 1.00 17.97 184 ARG A CA 1
ATOM 1395 C C . ARG A 1 184 ? 46.103 24.839 17.333 1.00 18.15 184 ARG A C 1
ATOM 1396 O O . ARG A 1 184 ? 47.223 24.580 16.908 1.00 17.41 184 ARG A O 1
ATOM 1404 N N . ILE A 1 185 ? 45.838 25.018 18.616 1.00 16.37 185 ILE A N 1
ATOM 1405 C CA . ILE A 1 185 ? 46.850 24.943 19.676 1.00 17.54 185 ILE A CA 1
ATOM 1406 C C . ILE A 1 185 ? 47.775 23.716 19.598 1.00 17.79 185 ILE A C 1
ATOM 1407 O O . ILE A 1 185 ? 48.994 23.862 19.615 1.00 16.66 185 ILE A O 1
ATOM 1412 N N . PRO A 1 186 ? 47.213 22.505 19.503 1.00 16.62 186 PRO A N 1
ATOM 1413 C CA . PRO A 1 186 ? 48.078 21.327 19.436 1.00 18.34 186 PRO A CA 1
ATOM 1414 C C . PRO A 1 186 ? 49.096 21.373 18.279 1.00 19.43 186 PRO A C 1
ATOM 1415 O O . PRO A 1 186 ? 50.279 21.002 18.436 1.00 17.06 186 PRO A O 1
ATOM 1419 N N . ALA A 1 187 ? 48.619 21.784 17.108 1.00 17.89 187 ALA A N 1
ATOM 1420 C CA . ALA A 1 187 ? 49.469 21.845 15.911 1.00 15.50 187 ALA A CA 1
ATOM 1421 C C . ALA A 1 187 ? 50.638 22.838 16.037 1.00 13.83 187 ALA A C 1
ATOM 1422 O O . ALA A 1 187 ? 51.740 22.573 15.600 1.00 14.42 187 ALA A O 1
ATOM 1424 N N . LEU A 1 188 ? 50.348 24.001 16.579 1.00 12.18 188 LEU A N 1
ATOM 1425 C CA . LEU A 1 188 ? 51.306 25.054 16.780 1.00 11.63 188 LEU A CA 1
ATOM 1426 C C . LEU A 1 188 ? 52.350 24.660 17.834 1.00 14.25 188 LEU A C 1
ATOM 1427 O O . LEU A 1 188 ? 53.466 25.141 17.812 1.00 12.46 188 LEU A O 1
ATOM 1432 N N . ILE A 1 189 ? 51.960 23.850 18.804 1.00 14.36 189 ILE A N 1
ATOM 1433 C CA . ILE A 1 189 ? 52.911 23.400 19.793 1.00 17.30 189 ILE A CA 1
ATOM 1434 C C . ILE A 1 189 ? 53.859 22.446 19.054 1.00 19.90 189 ILE A C 1
ATOM 1435 O O . ILE A 1 189 ? 55.074 22.626 19.059 1.00 19.02 189 ILE A O 1
ATOM 1440 N N . GLU A 1 190 ? 53.286 21.472 18.370 1.00 20.44 190 GLU A N 1
ATOM 1441 C CA . GLU A 1 190 ? 54.078 20.482 17.682 1.00 22.63 190 GLU A CA 1
ATOM 1442 C C . GLU A 1 190 ? 55.074 21.087 16.680 1.00 21.30 190 GLU A C 1
ATOM 1443 O O . GLU A 1 190 ? 56.248 20.720 16.672 1.00 21.44 190 GLU A O 1
ATOM 1449 N N . SER A 1 191 ? 54.627 22.081 15.922 1.00 20.41 191 SER A N 1
ATOM 1450 C CA . SER A 1 191 ? 55.474 22.724 14.921 1.00 20.33 191 SER A CA 1
ATOM 1451 C C . SER A 1 191 ? 56.545 23.677 15.485 1.00 18.65 191 SER A C 1
ATOM 1452 O O . SER A 1 191 ? 57.343 24.229 14.717 1.00 18.85 191 SER A O 1
ATOM 1455 N N . GLY A 1 192 ? 56.551 23.874 16.802 1.00 16.37 192 GLY A N 1
ATOM 1456 C CA . GLY A 1 192 ? 57.508 24.766 17.419 1.00 13.99 192 GLY A CA 1
ATOM 1457 C C . GLY A 1 192 ? 57.144 26.220 17.228 1.00 14.82 192 GLY A C 1
ATOM 1458 O O . GLY A 1 192 ? 57.816 27.101 17.742 1.00 13.86 192 GLY A O 1
ATOM 1459 N N . GLU A 1 193 ? 56.074 26.508 16.488 1.00 14.81 193 GLU A N 1
ATOM 1460 C CA . GLU A 1 193 ? 55.668 27.900 16.261 1.00 14.17 193 GLU A CA 1
ATOM 1461 C C . GLU A 1 193 ? 55.161 28.684 17.464 1.00 13.21 193 GLU A C 1
ATOM 1462 O O . GLU A 1 193 ? 55.371 29.886 17.530 1.00 13.23 193 GLU A O 1
ATOM 1468 N N . LEU A 1 194 ? 54.374 28.041 18.325 1.00 12.60 194 LEU A N 1
ATOM 1469 C CA . LEU A 1 194 ? 53.835 28.707 19.507 1.00 12.21 194 LEU A CA 1
ATOM 1470 C C . LEU A 1 194 ? 54.987 29.216 20.395 1.00 10.45 194 LEU A C 1
ATOM 1471 O O . LEU A 1 194 ? 55.112 30.428 20.652 1.00 11.85 194 LEU A O 1
ATOM 1476 N N . GLU A 1 195 ? 55.875 28.291 20.770 1.00 11.85 195 GLU A N 1
ATOM 1477 C CA . GLU A 1 195 ? 57.060 28.593 21.617 1.00 12.79 195 GLU A CA 1
ATOM 1478 C C . GLU A 1 195 ? 57.988 29.629 21.006 1.00 11.76 195 GLU A C 1
ATOM 1479 O O . GLU A 1 195 ? 58.427 30.541 21.695 1.00 12.41 195 GLU A O 1
ATOM 1485 N N . SER A 1 196 ? 58.226 29.521 19.690 1.00 13.58 196 SER A N 1
ATOM 1486 C CA . SER A 1 196 ? 59.076 30.454 18.943 1.00 13.88 196 SER A CA 1
ATOM 1487 C C . SER A 1 196 ? 58.467 31.810 18.928 1.00 13.26 196 SER A C 1
ATOM 1488 O O . SER A 1 196 ? 59.148 32.816 19.114 1.00 13.22 196 SER A O 1
ATOM 1491 N N . THR A 1 197 ? 57.177 31.856 18.663 1.00 11.72 197 THR A N 1
ATOM 1492 C CA . THR A 1 197 ? 56.507 33.133 18.646 1.00 14.51 197 THR A CA 1
ATOM 1493 C C . THR A 1 197 ? 56.429 33.725 20.047 1.00 13.48 197 THR A C 1
ATOM 1494 O O . THR A 1 197 ? 56.644 34.936 20.234 1.00 12.43 197 THR A O 1
ATOM 1498 N N . ILE A 1 198 ? 56.090 32.907 21.032 1.00 13.60 198 ILE A N 1
ATOM 1499 C CA . ILE A 1 198 ? 56.021 33.449 22.389 1.00 15.65 198 ILE A CA 1
ATOM 1500 C C . ILE A 1 198 ? 57.427 33.759 22.991 1.00 16.52 198 ILE A C 1
ATOM 1501 O O . ILE A 1 198 ? 57.584 34.712 23.768 1.00 14.29 198 ILE A O 1
ATOM 1506 N N . GLY A 1 199 ? 58.430 32.974 22.579 1.00 16.10 199 GLY A N 1
ATOM 1507 C CA . GLY A 1 199 ? 59.794 33.179 23.040 1.00 14.52 199 GLY A CA 1
ATOM 1508 C C . GLY A 1 199 ? 60.154 32.396 24.294 1.00 14.29 199 GLY A C 1
ATOM 1509 O O . GLY A 1 199 ? 61.047 32.800 25.020 1.00 14.09 199 GLY A O 1
ATOM 1510 N N . LEU A 1 200 ? 59.473 31.290 24.566 1.00 11.83 200 LEU A N 1
ATOM 1511 C CA . LEU A 1 200 ? 59.756 30.506 25.748 1.00 12.39 200 LEU A CA 1
ATOM 1512 C C . LEU A 1 200 ? 59.464 29.084 25.429 1.00 11.33 200 LEU A C 1
ATOM 1513 O O . LEU A 1 200 ? 58.513 28.797 24.718 1.00 15.93 200 LEU A O 1
ATOM 1518 N N . PRO A 1 201 ? 60.307 28.154 25.883 1.00 13.41 201 PRO A N 1
ATOM 1519 C CA . PRO A 1 201 ? 60.007 26.767 25.570 1.00 13.43 201 PRO A CA 1
ATOM 1520 C C . PRO A 1 201 ? 58.963 26.158 26.537 1.00 15.52 201 PRO A C 1
ATOM 1521 O O . PRO A 1 201 ? 58.742 26.648 27.652 1.00 18.67 201 PRO A O 1
ATOM 1525 N N . MET A 1 202 ? 58.297 25.115 26.099 1.00 15.95 202 MET A N 1
ATOM 1526 C CA . MET A 1 202 ? 57.305 24.467 26.910 1.00 15.63 202 MET A CA 1
ATOM 1527 C C . MET A 1 202 ? 57.829 23.082 27.122 1.00 17.56 202 MET A C 1
ATOM 1528 O O . MET A 1 202 ? 57.720 22.235 26.231 1.00 20.13 202 MET A O 1
ATOM 1533 N N . ASN A 1 203 ? 58.406 22.837 28.291 1.00 18.43 203 ASN A N 1
ATOM 1534 C CA . ASN A 1 203 ? 58.968 21.522 28.596 1.00 21.05 203 ASN A CA 1
ATOM 1535 C C . ASN A 1 203 ? 58.773 21.159 30.063 1.00 20.16 203 ASN A C 1
ATOM 1536 O O . ASN A 1 203 ? 58.439 22.014 30.905 1.00 19.03 203 ASN A O 1
ATOM 1541 N N . LYS A 1 204 ? 59.011 19.891 30.364 1.00 20.62 204 LYS A N 1
ATOM 1542 C CA . LYS A 1 204 ? 58.834 19.392 31.712 1.00 20.04 204 LYS A CA 1
ATOM 1543 C C . LYS A 1 204 ? 59.790 20.034 32.718 1.00 20.89 204 LYS A C 1
ATOM 1544 O O . LYS A 1 204 ? 59.510 20.041 33.934 1.00 20.46 204 LYS A O 1
ATOM 1550 N N . GLU A 1 205 ? 60.869 20.638 32.213 1.00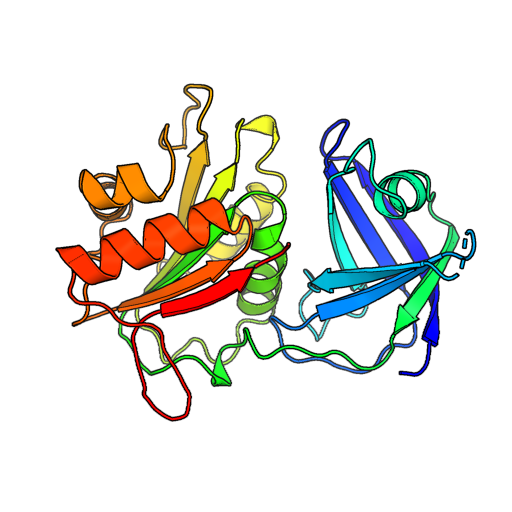 21.75 205 GLU A N 1
ATOM 1551 C CA . GLU A 1 205 ? 61.859 21.282 33.069 1.00 23.11 205 GLU A CA 1
ATOM 1552 C C . GLU A 1 205 ? 61.467 22.642 33.551 1.00 22.79 205 GLU A C 1
ATOM 1553 O O . GLU A 1 205 ? 61.909 23.092 34.630 1.00 25.09 205 GLU A O 1
ATOM 1559 N N . THR A 1 206 ? 60.698 23.354 32.752 1.00 19.76 206 THR A N 1
ATOM 1560 C CA . THR A 1 206 ? 60.377 24.712 33.155 1.00 20.43 206 THR A CA 1
ATOM 1561 C C . THR A 1 206 ? 58.917 25.054 33.299 1.00 17.60 206 THR A C 1
ATOM 1562 O O . THR A 1 206 ? 58.593 26.055 33.899 1.00 16.67 206 THR A O 1
ATOM 1566 N N . SER A 1 207 ? 58.058 24.203 32.752 1.00 18.40 207 SER A N 1
ATOM 1567 C CA . SER A 1 207 ? 56.639 24.536 32.629 1.00 15.70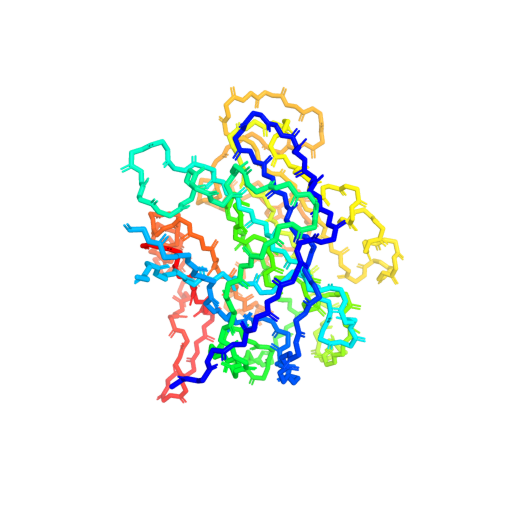 207 SER A CA 1
ATOM 1568 C C . SER A 1 207 ? 55.546 23.743 33.273 1.00 14.06 207 SER A C 1
ATOM 1569 O O . SER A 1 207 ? 55.619 22.501 33.419 1.00 13.90 207 SER A O 1
ATOM 1572 N N . HIS A 1 208 ? 54.473 24.486 33.559 1.00 13.94 208 HIS A N 1
ATOM 1573 C CA . HIS A 1 208 ? 53.235 23.864 33.989 1.00 12.81 208 HIS A CA 1
ATOM 1574 C C . HIS A 1 208 ? 52.277 24.395 32.933 1.00 9.23 208 HIS A C 1
ATOM 1575 O O . HIS A 1 208 ? 52.348 25.547 32.533 1.00 10.93 208 HIS A O 1
ATOM 1582 N N . VAL A 1 209 ? 51.425 23.527 32.442 1.00 11.97 209 VAL A N 1
ATOM 1583 C CA . VAL A 1 209 ? 50.444 23.923 31.438 1.00 13.04 209 VAL A CA 1
ATOM 1584 C C . VAL A 1 209 ? 48.999 23.738 31.977 1.00 12.05 209 VAL A C 1
ATOM 1585 O O . VAL A 1 209 ? 48.599 22.644 32.407 1.00 12.51 209 VAL A O 1
ATOM 1589 N N . MET A 1 210 ? 48.245 24.823 31.905 1.00 11.34 210 MET A N 1
ATOM 1590 C CA . MET A 1 210 ? 46.816 24.866 32.276 1.00 10.86 210 MET A CA 1
ATOM 1591 C C . MET A 1 210 ? 46.024 24.873 30.941 1.00 8.77 210 MET A C 1
ATOM 1592 O O . MET A 1 210 ? 46.365 25.614 30.018 1.00 8.18 210 MET A O 1
ATOM 1597 N N . LEU A 1 211 ? 45.057 23.980 30.833 1.00 8.26 211 LEU A N 1
ATOM 1598 C CA . LEU A 1 211 ? 44.225 23.821 29.629 1.00 11.28 211 LEU A CA 1
ATOM 1599 C C . LEU A 1 211 ? 42.764 23.928 30.048 1.00 12.58 211 LEU A C 1
ATOM 1600 O O . LEU A 1 211 ? 42.281 23.196 30.938 1.00 12.64 211 LEU A O 1
ATOM 1605 N N . CYS A 1 212 ? 42.032 24.749 29.334 1.00 12.54 212 CYS A N 1
ATOM 1606 C CA . CYS A 1 212 ? 40.649 24.935 29.666 1.00 13.92 212 CYS A CA 1
ATOM 1607 C C . CYS A 1 212 ? 39.767 25.073 28.413 1.00 13.83 212 CYS A C 1
ATOM 1608 O O . CYS A 1 212 ? 40.122 25.767 27.446 1.00 12.01 212 CYS A O 1
ATOM 1611 N N . GLY A 1 213 ? 38.628 24.390 28.408 1.00 12.93 213 GLY A N 1
ATOM 1612 C CA . GLY A 1 213 ? 37.724 24.604 27.296 1.00 12.83 213 GLY A CA 1
ATOM 1613 C C . GLY A 1 213 ? 37.209 23.397 26.580 1.00 12.97 213 GLY A C 1
ATOM 1614 O O . GLY A 1 213 ? 36.708 22.460 27.174 1.00 13.84 213 GLY A O 1
ATOM 1615 N N . ASN A 1 214 ? 37.399 23.434 25.275 1.00 14.22 214 ASN A N 1
ATOM 1616 C CA . ASN A 1 214 ? 36.938 22.398 24.403 1.00 15.14 214 ASN A CA 1
ATOM 1617 C C . ASN A 1 214 ? 37.682 21.129 24.784 1.00 15.18 214 ASN A C 1
ATOM 1618 O O . ASN A 1 214 ? 38.902 21.097 24.764 1.00 16.60 214 ASN A O 1
ATOM 1623 N N . PRO A 1 215 ? 36.967 20.061 25.131 1.00 15.58 215 PRO A N 1
ATOM 1624 C CA . PRO A 1 215 ? 37.614 18.799 25.518 1.00 17.27 215 PRO A CA 1
ATOM 1625 C C . PRO A 1 215 ? 38.542 18.141 24.458 1.00 19.18 215 PRO A C 1
ATOM 1626 O O . PRO A 1 215 ? 39.528 17.459 24.790 1.00 18.94 215 PRO A O 1
ATOM 1630 N N . GLN A 1 216 ? 38.230 18.341 23.190 1.00 20.12 216 GLN A N 1
ATOM 1631 C CA . GLN A 1 216 ? 39.060 17.797 22.126 1.00 20.98 216 GLN A CA 1
ATOM 1632 C C . GLN A 1 216 ? 40.407 18.524 22.191 1.00 19.46 216 GLN A C 1
ATOM 1633 O O . GLN A 1 216 ? 41.455 17.883 22.141 1.00 19.46 216 GLN A O 1
ATOM 1639 N N . MET A 1 217 ? 40.387 19.850 22.304 1.00 18.43 217 MET A N 1
ATOM 1640 C CA . MET A 1 217 ? 41.643 20.618 22.375 1.00 18.46 217 MET A CA 1
ATOM 1641 C C . MET A 1 217 ? 42.474 20.088 23.569 1.00 19.33 217 MET A C 1
ATOM 1642 O O . MET A 1 217 ? 43.619 19.656 23.396 1.00 17.62 217 MET A O 1
ATOM 1647 N N . VAL A 1 218 ? 41.838 20.008 24.741 1.00 17.54 218 VAL A N 1
ATOM 1648 C CA . VAL A 1 218 ? 42.475 19.540 25.950 1.00 16.20 218 VAL A CA 1
ATOM 1649 C C . VAL A 1 218 ? 43.076 18.170 25.755 1.00 18.10 218 VAL A C 1
ATOM 1650 O O . VAL A 1 218 ? 44.255 17.977 25.991 1.00 20.75 218 VAL A O 1
ATOM 1654 N N . ARG A 1 219 ? 42.276 17.210 25.318 1.00 19.01 219 ARG A N 1
ATOM 1655 C CA . ARG A 1 219 ? 42.774 15.869 25.127 1.00 20.04 219 ARG A CA 1
ATOM 1656 C C . ARG A 1 219 ? 43.898 15.796 24.102 1.00 17.75 219 ARG A C 1
ATOM 1657 O O . ARG A 1 219 ? 44.877 15.102 24.324 1.00 14.91 219 ARG A O 1
ATOM 1665 N N . ASP A 1 220 ? 43.735 16.462 22.974 1.00 17.03 220 ASP A N 1
ATOM 1666 C CA . ASP A 1 220 ? 44.763 16.422 21.943 1.00 19.02 220 ASP A CA 1
ATOM 1667 C C . ASP A 1 220 ? 46.088 17.001 22.465 1.00 20.25 220 ASP A C 1
ATOM 1668 O O . ASP A 1 220 ? 47.151 16.374 22.298 1.00 19.38 220 ASP A O 1
ATOM 1673 N N . THR A 1 221 ? 46.013 18.165 23.114 1.00 17.71 221 THR A N 1
ATOM 1674 C CA . THR A 1 221 ? 47.184 18.811 23.663 1.00 17.41 221 THR A CA 1
ATOM 1675 C C . THR A 1 221 ? 47.850 17.962 24.733 1.00 19.62 221 THR A C 1
ATOM 1676 O O . THR A 1 221 ? 49.086 17.889 24.805 1.00 19.15 221 THR A O 1
ATOM 1680 N N . GLN A 1 222 ? 47.042 17.322 25.575 1.00 19.50 222 GLN A N 1
ATOM 1681 C CA . GLN A 1 222 ? 47.606 16.500 26.624 1.00 21.13 222 GLN A CA 1
ATOM 1682 C C . GLN A 1 222 ? 48.312 15.286 26.042 1.00 21.48 222 GLN A C 1
ATOM 1683 O O . GLN A 1 222 ? 49.363 14.910 26.527 1.00 22.61 222 GLN A O 1
ATOM 1689 N N . GLN A 1 223 ? 47.736 14.677 25.010 1.00 22.03 223 GLN A N 1
ATOM 1690 C CA . GLN A 1 223 ? 48.344 13.502 24.395 1.00 22.46 223 GLN A CA 1
ATOM 1691 C C . GLN A 1 223 ? 49.654 13.867 23.702 1.00 21.66 223 GLN A C 1
ATOM 1692 O O . GLN A 1 223 ? 50.633 13.154 23.799 1.00 19.91 223 GLN A O 1
ATOM 1698 N N . LEU A 1 224 ? 49.662 15.007 23.031 1.00 20.58 224 LEU A N 1
ATOM 1699 C CA . LEU A 1 224 ? 50.833 15.470 22.331 1.00 20.60 224 LEU A CA 1
ATOM 1700 C C . LEU A 1 224 ? 51.936 15.767 23.354 1.00 21.29 224 LEU A C 1
ATOM 1701 O O . LEU A 1 224 ? 53.064 15.303 23.188 1.00 22.94 224 LEU A O 1
ATOM 1706 N N . LEU A 1 225 ? 51.600 16.449 24.449 1.00 18.68 225 LEU A N 1
ATOM 1707 C CA . LEU A 1 225 ? 52.588 16.813 25.467 1.00 16.76 225 LEU A CA 1
ATOM 1708 C C . LEU A 1 225 ? 53.179 15.625 26.224 1.00 17.32 225 LEU A C 1
ATOM 1709 O O . LEU A 1 225 ? 54.333 15.628 26.631 1.00 17.25 225 LEU A O 1
ATOM 1714 N N . LYS A 1 226 ? 52.386 14.593 26.312 1.00 18.43 226 LYS A N 1
ATOM 1715 C CA . LYS A 1 226 ? 52.796 13.380 27.002 1.00 21.20 226 LYS A CA 1
ATOM 1716 C C . LYS A 1 226 ? 53.804 12.592 26.176 1.00 23.02 226 LYS A C 1
ATOM 1717 O O . LYS A 1 226 ? 54.830 12.239 26.665 1.00 23.07 226 LYS A O 1
ATOM 1723 N N . GLU A 1 227 ? 53.411 12.396 24.919 1.00 24.61 227 GLU A N 1
ATOM 1724 C CA . GLU A 1 227 ? 54.202 11.672 23.928 1.00 27.30 227 GLU A CA 1
ATOM 1725 C C . GLU A 1 227 ? 55.506 12.344 23.534 1.00 26.62 227 GLU A C 1
ATOM 1726 O O . GLU A 1 227 ? 56.551 11.710 23.501 1.00 29.38 227 GLU A O 1
ATOM 1732 N N . THR A 1 228 ? 55.448 13.635 23.273 1.00 25.28 228 THR A N 1
ATOM 1733 C CA . THR A 1 228 ? 56.613 14.370 22.828 1.00 25.12 228 THR A CA 1
ATOM 1734 C C . THR A 1 228 ? 57.422 15.150 23.860 1.00 25.68 228 THR A C 1
ATOM 1735 O O . THR A 1 228 ? 58.590 15.457 23.623 1.00 25.60 228 THR A O 1
ATOM 1739 N N . ARG A 1 229 ? 56.795 15.579 24.949 1.00 24.32 229 ARG A N 1
ATOM 1740 C CA . ARG A 1 229 ? 57.512 16.344 25.961 1.00 23.06 229 ARG A CA 1
ATOM 1741 C C . ARG A 1 229 ? 57.582 15.574 27.260 1.00 21.05 229 ARG A C 1
ATOM 1742 O O . ARG A 1 229 ? 58.090 16.072 28.227 1.00 21.51 229 ARG A O 1
ATOM 1750 N N . GLN A 1 230 ? 57.075 14.356 27.279 1.00 21.92 230 GLN A N 1
ATOM 1751 C CA . GLN A 1 230 ? 57.104 13.545 28.502 1.00 26.49 230 GLN A CA 1
ATOM 1752 C C . GLN A 1 230 ? 56.408 14.265 29.674 1.00 24.88 230 GLN A C 1
ATOM 1753 O O . GLN A 1 230 ? 56.832 14.170 30.827 1.00 2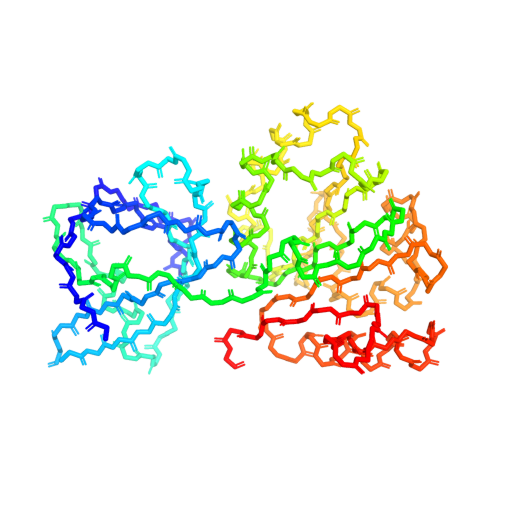4.61 230 GLN A O 1
ATOM 1759 N N . MET A 1 231 ? 55.398 15.065 29.360 1.00 24.43 231 MET A N 1
ATOM 1760 C CA . MET A 1 231 ? 54.667 15.776 30.398 1.00 23.84 231 MET A CA 1
ATOM 1761 C C . MET A 1 231 ? 53.486 14.931 30.860 1.00 24.33 231 MET A C 1
ATOM 1762 O O . MET A 1 231 ? 52.940 14.134 30.087 1.00 24.77 231 MET A O 1
ATOM 1767 N N . THR A 1 232 ? 53.102 15.101 32.125 1.00 23.81 232 THR A N 1
ATOM 1768 C CA . THR A 1 232 ? 52.039 14.291 32.706 1.00 23.50 232 THR A CA 1
ATOM 1769 C C . THR A 1 232 ? 50.887 15.089 33.351 1.00 21.65 232 THR A C 1
ATOM 1770 O O . THR A 1 232 ? 51.037 16.281 33.674 1.00 18.87 232 THR A O 1
ATOM 1774 N N . LYS A 1 233 ? 49.735 14.428 33.482 1.00 21.80 233 LYS A N 1
ATOM 1775 C CA . LYS A 1 233 ? 48.556 15.031 34.100 1.00 24.01 233 LYS A CA 1
ATOM 1776 C C . LYS A 1 233 ? 48.917 15.190 35.542 1.00 22.37 233 LYS A C 1
ATOM 1777 O O . LYS A 1 233 ? 49.290 14.237 36.203 1.00 23.57 233 LYS A O 1
ATOM 1783 N N . HIS A 1 234 ? 48.658 16.361 36.057 1.00 21.36 234 HIS A N 1
ATOM 1784 C CA . HIS A 1 234 ? 48.963 16.675 37.421 1.00 22.68 234 HIS A CA 1
ATOM 1785 C C . HIS A 1 234 ? 47.845 16.297 3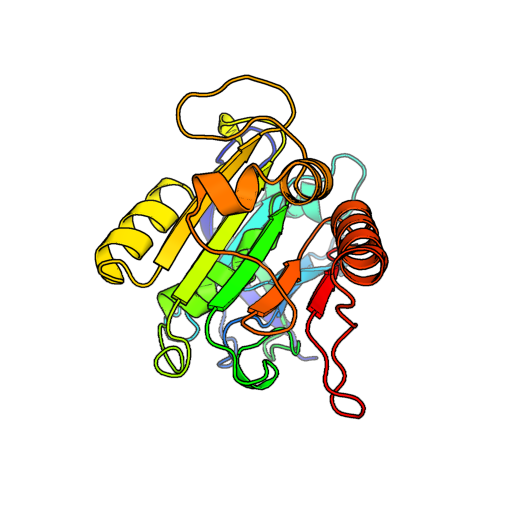8.406 1.00 23.92 234 HIS A C 1
ATOM 1786 O O . HIS A 1 234 ? 46.698 16.666 38.201 1.00 22.26 234 HIS A O 1
ATOM 1793 N N . LEU A 1 235 ? 48.197 15.582 39.473 1.00 23.89 235 LEU A N 1
ATOM 1794 C CA . LEU A 1 235 ? 47.239 15.195 40.516 1.00 24.16 235 LEU A CA 1
ATOM 1795 C C . LEU A 1 235 ? 47.818 15.537 41.877 1.00 24.74 235 LEU A C 1
ATOM 1796 O O . LEU A 1 235 ? 49.027 15.593 42.041 1.00 25.33 235 LEU A O 1
ATOM 1801 N N . ARG A 1 236 ? 46.965 15.783 42.857 1.00 23.22 236 ARG A N 1
ATOM 1802 C CA . ARG A 1 236 ? 47.448 16.037 44.188 1.00 23.28 236 ARG A CA 1
ATOM 1803 C C . ARG A 1 236 ? 48.250 14.826 44.633 1.00 26.00 236 ARG A C 1
ATOM 1804 O O . ARG A 1 236 ? 49.262 14.956 45.287 1.00 25.70 236 ARG A O 1
ATOM 1812 N N . ARG A 1 237 ? 47.772 13.648 44.269 1.00 29.84 237 ARG A N 1
ATOM 1813 C CA . ARG A 1 237 ? 48.401 12.390 44.641 1.00 34.53 237 ARG A CA 1
ATOM 1814 C C . ARG A 1 237 ? 49.524 11.977 43.709 1.00 34.69 237 ARG A C 1
ATOM 1815 O O . ARG A 1 237 ? 50.128 10.914 43.889 1.00 36.05 237 ARG A O 1
ATOM 1823 N N . ARG A 1 238 ? 49.775 12.772 42.682 1.00 33.56 238 ARG A N 1
ATOM 1824 C CA . ARG A 1 238 ? 50.804 12.406 41.705 1.00 32.29 238 ARG A CA 1
ATOM 1825 C C . ARG A 1 238 ? 51.049 13.668 40.905 1.00 29.17 238 ARG A C 1
ATOM 1826 O O . ARG A 1 238 ? 50.437 13.876 39.854 1.00 27.15 238 ARG A O 1
ATOM 1834 N N . PRO A 1 239 ? 51.912 14.546 41.423 1.00 26.21 239 PRO A N 1
ATOM 1835 C CA . PRO A 1 239 ? 52.264 15.823 40.801 1.00 26.40 239 PRO A CA 1
ATOM 1836 C C . PRO A 1 239 ? 52.658 15.656 39.345 1.00 25.41 239 PRO A C 1
ATOM 1837 O O . PRO A 1 239 ? 53.284 14.666 38.975 1.00 25.35 239 PRO A O 1
ATOM 1841 N N . GLY A 1 240 ? 52.315 16.648 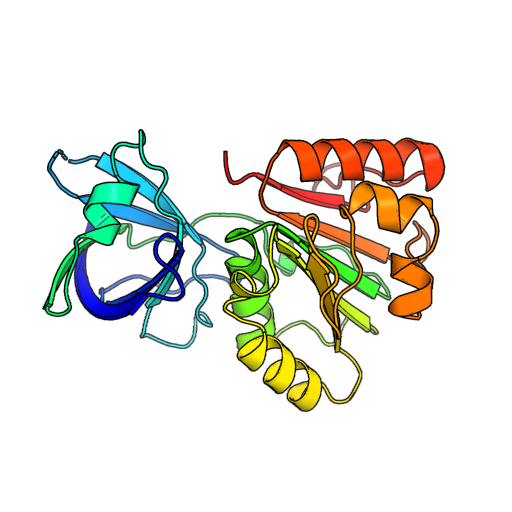38.529 1.00 23.30 240 GLY A N 1
ATOM 1842 C CA . GLY A 1 240 ? 52.592 16.546 37.115 1.00 20.53 240 GLY A CA 1
ATOM 1843 C C . GLY A 1 240 ? 52.805 17.908 36.499 1.00 17.94 240 GLY A C 1
ATOM 1844 O O . GLY A 1 240 ? 53.100 18.901 37.184 1.00 20.82 240 GLY A O 1
ATOM 1845 N N . HIS A 1 241 ? 52.525 17.998 35.213 1.00 16.32 241 HIS A N 1
ATOM 1846 C CA . HIS A 1 241 ? 52.790 19.230 34.510 1.00 16.30 241 HIS A CA 1
ATOM 1847 C C . HIS A 1 241 ? 51.582 19.851 33.850 1.00 15.29 241 HIS A C 1
ATOM 1848 O O . HIS A 1 241 ? 51.685 20.981 33.398 1.00 14.53 241 HIS A O 1
ATOM 1855 N N . MET A 1 242 ? 50.446 19.139 33.813 1.00 14.23 242 MET A N 1
ATOM 1856 C CA . MET A 1 242 ? 49.241 19.658 33.145 1.00 13.97 242 MET A CA 1
ATOM 1857 C C . MET A 1 242 ? 47.979 19.626 34.010 1.00 13.96 242 MET A C 1
ATOM 1858 O O . MET A 1 242 ? 47.657 18.599 34.613 1.00 12.85 242 MET A O 1
ATOM 1863 N N . THR A 1 243 ? 47.251 20.733 33.999 1.00 14.48 243 THR A N 1
ATOM 1864 C CA . THR A 1 243 ? 46.010 20.865 34.746 1.00 15.45 243 THR A CA 1
ATOM 1865 C C . THR A 1 243 ? 44.961 21.262 33.710 1.00 16.86 243 THR A C 1
ATOM 1866 O O . THR A 1 243 ? 45.182 22.182 32.946 1.00 16.03 243 THR A O 1
ATOM 1870 N N . ALA A 1 244 ? 43.818 20.581 33.723 1.00 16.26 244 ALA A N 1
ATOM 1871 C CA . ALA A 1 244 ? 42.734 20.802 32.764 1.00 16.40 244 ALA A CA 1
ATOM 1872 C C . ALA A 1 244 ? 41.361 21.075 33.383 1.00 18.20 244 ALA A C 1
ATOM 1873 O O . ALA A 1 244 ? 41.053 20.673 34.519 1.00 17.19 244 ALA A O 1
ATOM 1875 N N . GLU A 1 245 ? 40.534 21.776 32.632 1.00 17.21 245 GLU A N 1
ATOM 1876 C CA . GLU A 1 245 ? 39.166 22.024 33.063 1.00 17.48 245 GLU A CA 1
ATOM 1877 C C . GLU A 1 245 ? 38.322 22.064 31.802 1.00 17.67 245 GLU A C 1
ATOM 1878 O O . GLU A 1 245 ? 38.330 23.073 31.090 1.00 17.93 245 GLU A O 1
ATOM 1884 N N . HIS A 1 246 ? 37.623 20.962 31.514 1.00 17.95 246 HIS A N 1
ATOM 1885 C CA . HIS A 1 246 ? 36.749 20.880 30.315 1.00 19.58 246 HIS A CA 1
ATOM 1886 C C . HIS A 1 246 ? 35.436 21.601 30.567 1.00 18.05 246 HIS A C 1
ATOM 1887 O O . HIS A 1 246 ? 34.890 21.552 31.680 1.00 19.52 246 HIS A O 1
ATOM 1894 N N . TYR A 1 247 ? 34.945 22.284 29.541 1.00 17.50 247 TYR A N 1
ATOM 1895 C CA . TYR A 1 247 ? 33.674 23.008 29.625 1.00 15.40 247 TYR A CA 1
ATOM 1896 C C . TYR A 1 247 ? 32.460 22.131 29.213 1.00 16.24 247 TYR A C 1
ATOM 1897 O O . TYR A 1 247 ? 31.317 22.548 29.327 1.00 17.01 247 TYR A O 1
ATOM 1906 N N . TRP A 1 248 ? 32.734 20.946 28.694 1.00 15.36 248 TRP A N 1
ATOM 1907 C CA . TRP A 1 248 ? 31.723 19.967 28.306 1.00 17.49 248 TRP A CA 1
ATOM 1908 C C . TRP A 1 248 ? 32.494 18.684 27.984 1.00 19.30 248 TRP A C 1
ATOM 1909 O O . TRP A 1 248 ? 33.737 18.746 28.094 1.00 21.80 248 TRP A O 1
#

CATH classification: 2.40.30.10 (+1 more: 3.40.50.80)

GO terms:
  GO:0005737 cytoplasm (C, EXP)
  GO:0004324 ferredoxin-NADP+ reductase activity (F, EXP)
  GO:0071949 FAD binding (F, IDA)
  GO:0005829 cytosol (C, IDA)
  GO:0004324 ferredoxin-NADP+ reductase activity (F, IDA)
  GO:0016226 iron-sulfur cluster assembly (P, IDA)
  GO:0000303 response to superoxide (P, IEP)
  GO:0000303 response to superoxide (P, IMP)
  GO:0009410 response to xenobiotic stimulus (P, IMP)

Organism: Escherichia coli (strain K12) (NCBI:txid83333)

B-factor: mean 19.7, std 11.35, range [3.4, 116.04]

Sequence (244 aa):
ADWVTGKVTKVQNWTDALFSLTVHAPVLPFTAGQFTKLGLEIRVQRAYSYVNSPDNPDLEFYLVTVPDGKLSPRLAALKPGDEVQVVSEAAGFFVLDEVPHCETLWMLATGTAIGPYLSILRLGKDLDRFKNLVLVHAARYAADLSYLPLMQELEKRYEGKLRIQTVVSRETAAGSLTGRIPALIESGELESTIGLPMNKETSHVMLCGNPQMVRDTQQLLKETRQMTKHLRRRPGHMTAEHYW

Solvent-accessible surface area: 11600 Å² total; per-residue (Å²): 115,82,44,27,82,0,99,2,53,97,32,71,106,85,40,160,41,13,6,2,0,15,0,91,18,96,30,92,117,21,72,7,0,28,50,3,76,0,0,30,164,96,152,24,68,100,57,34,12,0,1,2,16,25,106,66,102,57,5,25,0,12,4,57,30,81,113,149,25,116,2,10,39,106,0,32,61,16,125,84,36,53,96,2,51,0,9,5,118,16,46,12,146,5,8,16,119,36,5,38,89,23,74,3,0,0,0,0,0,27,27,21,1,0,0,0,0,0,0,2,0,64,42,30,116,94,6,142,102,1,141,13,0,0,0,0,0,8,15,137,93,36,76,31,11,11,11,53,86,35,0,76,107,3,61,131,124,30,162,53,50,2,81,30,19,6,0,0,26,117,66,128,18,114,70,21,29,69,16,146,2,25,55,5,0,124,68,26,80,0,24,90,71,11,43,24,72,1,42,86,134,30,5,2,0,0,0,0,1,49,18,113,16,0,143,56,0,15,108,20,0,134,111,69,44,103,0,54,113,35,61,187,182,102,103,10,37,4,19,38,28,71,69,194

Secondary structure (DSSP, 8-state):
--EEEEEEEEEEE-SSSEEEEEEE--PPP--TT-EEEEEE---EEEEEE--S-TT-SSEEEEEE--TT-SSHHHHHT--TT-EEEEESS-B---SGGGSPP-SEEEEEEEGGGGHHHHHHHHH--S-TT-SEEEEEEEESSGGG-TTHHHHHHHHHHTTTSEEEEEEESSS--TTEEES-HHHHHHTSHHHHHHTS---TTTEEEEEEE-HHHHHHHHHHHHHHH---B-BTTB--SEEEEE--

Foldseek 3Di:
DDKWKKFFADWAPLDVWKIKTWIQTQADQDAQLWWKWKADVCRDIAIFHFLAASPDRRTMTIGTQPPPDDPRVVVVVDDGGDMIMIDRDIDDDLHPVQFDQFQEEAEEEEQRFLRSVNNCLNNPPPPVSHQAYEYEYEYADPSRPSCPVVLVVSCVVVPNRYFYAYEHAHDDDPGHHHHAVQVCLVVCNVCVVRVHHDAQHGAAYEYEEAVVSVVSNQVSCCVPRVWDEADPVRGTRYHYYYSD